Protein AF-A0A3C0C9D8-F1 (afdb_monomer)

Mean predicted aligned error: 10.96 Å

pLDDT: mean 81.14, std 14.93, range [42.84, 97.38]

Foldseek 3Di:
DDDDDDPADDQVLLVQQCVVQVHDSVLSSVCCVPLNALALVLDDPVLQADWDWDWDDDVVDIDTTIDRSNNRNVSNNVSLLVVLLVVLVVVVVVCVVCPVPPDPPDLQVAEEDFAPRLPHHCSQVNQVSNDPDDDPDDRGYHYDFQDDDDDDPVVPDDSRHRNNNVVSVVVVVVVVVVVVVVVVVVVVPDPVVVVVVVVVVCVVPPD

Nearest PDB structures (foldseek):
  7q6d-assembly1_A  TM=8.709E-01  e=3.033E-08  Escherichia coli K-12
  7q6g-assembly1_A  TM=8.797E-01  e=4.080E-08  Xenorhabdus poinarii G6
  7q6i-assembly10_J  TM=7.717E-01  e=2.002E-08  Vibrio maritimus
  7q6i-assembly4_D  TM=9.055E-01  e=6.327E-06  Vibrio maritimus
  4a2a-assembly2_B  TM=7.687E-01  e=2.200E-05  Thermotoga maritima

Structure (mmCIF, N/CA/C/O backbone):
data_AF-A0A3C0C9D8-F1
#
_entry.id   AF-A0A3C0C9D8-F1
#
loop_
_atom_site.group_PDB
_atom_site.id
_atom_site.type_symbol
_atom_site.label_atom_id
_atom_site.label_alt_id
_atom_site.label_comp_id
_atom_site.label_asym_id
_atom_site.label_entity_id
_atom_site.label_seq_id
_atom_site.pdbx_PDB_ins_code
_atom_site.Cartn_x
_atom_site.Cartn_y
_atom_site.Cartn_z
_atom_site.occupancy
_atom_site.B_iso_or_equiv
_atom_site.auth_seq_id
_atom_site.auth_comp_id
_atom_site.auth_asym_id
_atom_site.auth_atom_id
_atom_site.pdbx_PDB_model_num
ATOM 1 N N . MET A 1 1 ? 22.439 -3.162 -14.518 1.00 67.31 1 MET A N 1
ATOM 2 C CA . MET A 1 1 ? 21.148 -2.845 -13.865 1.00 67.31 1 MET A CA 1
ATOM 3 C C . MET A 1 1 ? 21.376 -2.895 -12.363 1.00 67.31 1 MET A C 1
ATOM 5 O O . MET A 1 1 ? 21.913 -3.892 -11.904 1.00 67.31 1 MET A O 1
ATOM 9 N N . LEU A 1 2 ? 21.064 -1.831 -11.619 1.00 75.06 2 LEU A N 1
ATOM 10 C CA . LEU A 1 2 ? 21.147 -1.851 -10.154 1.00 75.06 2 LEU A CA 1
ATOM 11 C C . LEU A 1 2 ? 19.851 -2.460 -9.609 1.00 75.06 2 LEU A C 1
ATOM 13 O O . LEU A 1 2 ? 18.774 -1.932 -9.876 1.00 75.06 2 LEU A O 1
ATOM 17 N N . THR A 1 3 ? 19.950 -3.558 -8.867 1.00 86.19 3 THR A N 1
ATOM 18 C CA . THR A 1 3 ? 18.801 -4.228 -8.242 1.00 86.19 3 THR A CA 1
ATOM 19 C C . THR A 1 3 ? 19.115 -4.553 -6.794 1.00 86.19 3 THR A C 1
ATOM 21 O O . THR A 1 3 ? 20.220 -4.995 -6.486 1.00 86.19 3 THR A O 1
ATOM 24 N N . PHE A 1 4 ? 18.142 -4.381 -5.907 1.00 89.56 4 PHE A N 1
ATOM 25 C CA . PHE A 1 4 ? 18.241 -4.805 -4.515 1.00 89.56 4 PHE A CA 1
ATOM 26 C C . PHE A 1 4 ? 16.863 -5.226 -3.995 1.00 89.56 4 PHE A C 1
ATOM 28 O O . PHE A 1 4 ? 15.840 -4.774 -4.507 1.00 89.56 4 PHE A O 1
ATOM 35 N N . GLY A 1 5 ? 16.853 -6.092 -2.984 1.00 91.31 5 GLY A N 1
ATOM 36 C CA . GLY A 1 5 ? 15.650 -6.496 -2.256 1.00 91.31 5 GLY A CA 1
ATOM 37 C C . GLY A 1 5 ? 15.570 -5.836 -0.880 1.00 91.31 5 GLY A C 1
ATOM 38 O O . GLY A 1 5 ? 16.584 -5.391 -0.338 1.00 91.31 5 GLY A O 1
ATOM 39 N N . ILE A 1 6 ? 14.357 -5.785 -0.331 1.00 91.12 6 ILE A N 1
ATOM 40 C CA . ILE A 1 6 ? 14.078 -5.428 1.063 1.00 91.12 6 ILE A CA 1
ATOM 41 C C . ILE A 1 6 ? 13.095 -6.448 1.646 1.00 91.12 6 ILE A C 1
ATOM 43 O O . ILE A 1 6 ? 12.156 -6.858 0.967 1.00 91.12 6 ILE A O 1
ATOM 47 N N . ASP A 1 7 ? 13.256 -6.809 2.917 1.00 90.62 7 ASP A N 1
ATOM 48 C CA . ASP A 1 7 ? 12.420 -7.826 3.583 1.00 90.62 7 ASP A CA 1
ATOM 49 C C . ASP A 1 7 ? 11.112 -7.248 4.154 1.00 90.62 7 ASP A C 1
ATOM 51 O O . ASP A 1 7 ? 10.553 -7.740 5.136 1.00 90.62 7 ASP A O 1
ATOM 55 N N . ARG A 1 8 ? 10.627 -6.141 3.580 1.00 91.00 8 ARG A N 1
ATOM 56 C CA . ARG A 1 8 ? 9.437 -5.422 4.046 1.00 91.00 8 ARG A CA 1
ATOM 57 C C . ARG A 1 8 ? 8.517 -5.085 2.886 1.00 91.00 8 ARG A C 1
ATOM 59 O O . ARG A 1 8 ? 8.947 -4.566 1.862 1.00 91.00 8 ARG A O 1
ATOM 66 N N . GLY A 1 9 ? 7.230 -5.353 3.082 1.00 91.00 9 GLY A N 1
ATOM 67 C CA . GLY A 1 9 ? 6.200 -5.169 2.066 1.00 91.00 9 GLY A CA 1
ATOM 68 C C . GLY A 1 9 ? 4.794 -5.224 2.655 1.00 91.00 9 GLY A C 1
ATOM 69 O O . GLY A 1 9 ? 4.594 -4.939 3.835 1.00 91.00 9 GLY A O 1
ATOM 70 N N . GLY A 1 10 ? 3.815 -5.611 1.835 1.00 93.69 10 GLY A N 1
ATOM 71 C CA . GLY A 1 10 ? 2.395 -5.585 2.206 1.00 93.69 10 GLY A CA 1
ATOM 72 C C . GLY A 1 10 ? 2.035 -6.452 3.414 1.00 93.69 10 GLY A C 1
ATOM 73 O O . GLY A 1 10 ? 1.181 -6.054 4.198 1.00 93.69 10 GLY A O 1
ATOM 74 N N . GLU A 1 11 ? 2.711 -7.586 3.590 1.00 95.12 11 GLU A N 1
ATOM 75 C CA . GLU A 1 11 ? 2.490 -8.504 4.715 1.00 95.12 11 GLU A CA 1
ATOM 76 C C . GLU A 1 11 ? 2.842 -7.868 6.068 1.00 95.12 11 GLU A C 1
ATOM 78 O O . GLU A 1 11 ? 2.111 -8.005 7.044 1.00 95.12 11 GLU A O 1
ATOM 83 N N . MET A 1 12 ? 3.932 -7.101 6.126 1.00 95.50 12 MET A N 1
ATOM 84 C CA . MET A 1 12 ? 4.322 -6.383 7.342 1.00 95.50 12 MET A CA 1
ATOM 85 C C . MET A 1 12 ? 3.251 -5.355 7.745 1.00 95.50 12 MET A C 1
ATOM 87 O O . MET A 1 12 ? 2.979 -5.189 8.933 1.00 95.50 12 MET A O 1
ATOM 91 N N . ILE A 1 13 ? 2.613 -4.694 6.770 1.00 96.31 13 ILE A N 1
ATOM 92 C CA . ILE A 1 13 ? 1.506 -3.758 7.027 1.00 96.31 13 ILE A CA 1
ATOM 93 C C . ILE A 1 13 ? 0.334 -4.505 7.674 1.00 96.31 13 ILE A C 1
ATOM 95 O O . ILE A 1 13 ? -0.205 -4.054 8.682 1.00 96.31 13 ILE A O 1
ATOM 99 N N . THR A 1 14 ? -0.017 -5.676 7.147 1.00 97.38 14 THR A N 1
ATOM 100 C CA . THR A 1 14 ? -1.086 -6.536 7.677 1.00 97.38 14 THR A CA 1
ATOM 101 C C . THR A 1 14 ? -0.807 -6.996 9.095 1.00 97.38 14 THR A C 1
ATOM 103 O O . THR A 1 14 ? -1.663 -6.869 9.967 1.00 97.38 14 THR A O 1
ATOM 106 N N . GLN A 1 15 ? 0.412 -7.469 9.357 1.00 97.00 15 GLN A N 1
ATOM 107 C CA . GLN A 1 15 ? 0.832 -7.871 10.698 1.00 97.00 15 GLN A CA 1
ATOM 108 C C . GLN A 1 15 ? 0.792 -6.701 11.681 1.00 97.00 15 GLN A C 1
ATOM 110 O O . GLN A 1 15 ? 0.457 -6.891 12.848 1.00 97.00 15 GLN A O 1
ATOM 115 N N . TYR A 1 16 ? 1.123 -5.489 11.229 1.00 96.75 16 TYR A N 1
ATOM 116 C CA . TYR A 1 16 ? 1.036 -4.296 12.063 1.00 96.75 16 TYR A CA 1
ATOM 117 C C . TYR A 1 16 ? -0.418 -3.956 12.416 1.00 96.75 16 TYR A C 1
ATOM 119 O O . TYR A 1 16 ? -0.719 -3.750 13.587 1.00 96.75 16 TYR A O 1
ATOM 127 N N . ILE A 1 17 ? -1.327 -3.984 11.436 1.00 96.94 17 ILE A N 1
ATOM 128 C CA . ILE A 1 17 ? -2.772 -3.784 11.649 1.00 96.94 17 ILE A CA 1
ATOM 129 C C . ILE A 1 17 ? -3.321 -4.838 12.619 1.00 96.94 17 ILE A C 1
ATOM 131 O O . ILE A 1 17 ? -3.981 -4.487 13.594 1.00 96.94 17 ILE A O 1
ATOM 135 N N . SER A 1 18 ? -2.991 -6.113 12.394 1.00 96.50 18 SER A N 1
ATOM 136 C CA . SER A 1 18 ? -3.373 -7.232 13.262 1.00 96.50 18 SER A CA 1
ATOM 137 C C . SER A 1 18 ? -2.944 -6.996 14.712 1.00 96.50 18 SER A C 1
ATOM 139 O O . SER A 1 18 ? -3.775 -7.069 15.613 1.00 96.50 18 SER A O 1
ATOM 141 N N . LYS A 1 19 ? -1.680 -6.619 14.943 1.00 96.50 19 LYS A N 1
ATOM 142 C CA . LYS A 1 19 ? -1.152 -6.342 16.289 1.00 96.50 19 LYS A CA 1
ATOM 143 C C . LYS A 1 19 ? -1.794 -5.120 16.942 1.00 96.50 19 LYS A C 1
ATOM 145 O O . LYS A 1 19 ? -2.090 -5.165 18.129 1.00 96.50 19 LYS A O 1
ATOM 150 N N . CYS A 1 20 ? -1.988 -4.034 16.197 1.00 96.00 20 CYS A N 1
ATOM 151 C CA . CYS A 1 20 ? -2.527 -2.791 16.749 1.00 96.00 20 CYS A CA 1
ATOM 152 C C . CYS A 1 20 ? -4.009 -2.894 17.126 1.00 96.00 20 CYS A C 1
ATOM 154 O O . CYS A 1 20 ? -4.415 -2.279 18.107 1.00 96.00 20 CYS A O 1
ATOM 156 N N . PHE A 1 21 ? -4.799 -3.654 16.366 1.00 94.00 21 PHE A N 1
ATOM 157 C CA . PHE A 1 21 ? -6.238 -3.802 16.603 1.00 94.00 21 PHE A CA 1
ATOM 158 C C . PHE A 1 21 ? -6.627 -5.140 17.247 1.00 94.00 21 PHE A C 1
ATOM 160 O O . PHE A 1 21 ? -7.807 -5.369 17.484 1.00 94.00 21 PHE A O 1
ATOM 167 N N . GLY A 1 22 ? -5.670 -6.034 17.514 1.00 92.75 22 GLY A N 1
ATOM 168 C CA . GLY A 1 22 ? -5.954 -7.364 18.064 1.00 92.75 22 GLY A CA 1
ATOM 169 C C . GLY A 1 22 ? -6.755 -8.259 17.111 1.00 92.75 22 GLY A C 1
ATOM 170 O O . GLY A 1 22 ? -7.547 -9.084 17.557 1.00 92.75 22 GLY A O 1
ATOM 171 N N . LEU A 1 23 ? -6.587 -8.082 15.797 1.00 92.62 23 LEU A N 1
ATOM 172 C CA . LEU A 1 23 ? -7.358 -8.791 14.770 1.00 92.62 23 LEU A CA 1
ATOM 173 C C . LEU A 1 23 ? -6.608 -10.025 14.245 1.00 92.62 23 LEU A C 1
ATOM 175 O O . LEU A 1 23 ? -5.389 -9.947 14.062 1.00 92.62 23 LEU A O 1
ATOM 179 N N . PRO A 1 24 ? -7.301 -11.131 13.903 1.00 93.38 24 PRO A N 1
ATOM 180 C CA . PRO A 1 24 ? -6.726 -12.210 13.110 1.00 93.38 24 PRO A CA 1
ATOM 181 C C . PRO A 1 24 ? -6.114 -11.683 11.813 1.00 93.38 24 PRO A C 1
ATOM 183 O O . PRO A 1 24 ? -6.586 -10.696 11.242 1.00 93.38 24 PRO A O 1
ATOM 186 N N . ARG A 1 25 ? -5.073 -12.365 11.327 1.00 95.12 25 ARG A N 1
ATOM 187 C CA . ARG A 1 25 ? -4.340 -11.957 10.121 1.00 95.12 25 ARG A CA 1
ATOM 188 C C . ARG A 1 25 ? -5.266 -11.736 8.925 1.00 95.12 25 ARG A C 1
ATOM 190 O O . ARG A 1 25 ? -5.157 -10.703 8.272 1.00 95.12 25 ARG A O 1
ATOM 197 N N . ASP A 1 26 ? -6.173 -12.671 8.662 1.00 94.62 26 ASP A N 1
ATOM 198 C CA . ASP A 1 26 ? -7.050 -12.615 7.487 1.00 94.62 26 ASP A CA 1
ATOM 199 C C . ASP A 1 26 ? -8.019 -11.433 7.568 1.00 94.62 26 ASP A C 1
ATOM 201 O O . ASP A 1 26 ? -8.197 -10.695 6.600 1.00 94.62 26 ASP A O 1
ATOM 205 N N . THR A 1 27 ? -8.572 -11.178 8.756 1.00 94.44 27 THR A N 1
ATOM 206 C CA . THR A 1 27 ? -9.419 -10.011 9.023 1.00 94.44 27 THR A CA 1
ATOM 207 C C . THR A 1 27 ? -8.641 -8.704 8.864 1.00 94.44 27 THR A C 1
ATOM 209 O O . THR A 1 27 ? -9.149 -7.750 8.279 1.00 94.44 27 THR A O 1
ATOM 212 N N . ALA A 1 28 ? -7.392 -8.651 9.334 1.00 96.19 28 ALA A N 1
ATOM 213 C CA . ALA A 1 28 ? -6.526 -7.489 9.153 1.00 96.19 28 ALA A CA 1
ATOM 214 C C . ALA A 1 28 ? -6.175 -7.249 7.672 1.00 96.19 28 ALA A C 1
ATOM 216 O O . ALA A 1 28 ? -6.132 -6.097 7.236 1.00 96.19 28 ALA A O 1
ATOM 217 N N . GLU A 1 29 ? -5.958 -8.310 6.886 1.00 96.44 29 GLU A N 1
ATOM 218 C CA . GLU A 1 29 ? -5.725 -8.207 5.440 1.00 96.44 29 GLU A CA 1
ATOM 219 C C . GLU A 1 29 ? -6.965 -7.667 4.731 1.00 96.44 29 GLU A C 1
ATOM 221 O O . GLU A 1 29 ? -6.861 -6.731 3.939 1.00 96.44 29 GLU A O 1
ATOM 226 N N . GLN A 1 30 ? -8.144 -8.202 5.053 1.00 95.69 30 GLN A N 1
ATOM 227 C CA . GLN A 1 30 ? -9.412 -7.728 4.501 1.00 95.69 30 GLN A CA 1
ATOM 228 C C . GLN A 1 30 ? -9.659 -6.258 4.844 1.00 95.69 30 GLN A C 1
ATOM 230 O O . GLN A 1 30 ? -9.974 -5.471 3.952 1.00 95.69 30 GLN A O 1
ATOM 235 N N . LEU A 1 31 ? -9.433 -5.865 6.101 1.00 95.50 31 LEU A N 1
ATOM 236 C CA . LEU A 1 31 ? -9.540 -4.478 6.553 1.00 95.50 31 LEU A CA 1
ATOM 237 C C . LEU A 1 31 ? -8.595 -3.558 5.763 1.00 95.50 31 LEU A C 1
ATOM 239 O O . LEU A 1 31 ? -9.005 -2.495 5.297 1.00 95.50 31 LEU A O 1
ATOM 243 N N . LYS A 1 32 ? -7.346 -3.990 5.550 1.00 96.31 32 LYS A N 1
ATOM 244 C CA . LYS A 1 32 ? -6.350 -3.269 4.743 1.00 96.31 32 LYS A CA 1
ATOM 245 C C . LYS A 1 32 ? -6.772 -3.147 3.276 1.00 96.31 32 LYS A C 1
ATOM 247 O O . LYS A 1 32 ? -6.599 -2.081 2.697 1.00 96.31 32 LYS A O 1
ATOM 252 N N . ILE A 1 33 ? -7.298 -4.208 2.663 1.00 95.81 33 ILE A N 1
ATOM 253 C CA . ILE A 1 33 ? -7.711 -4.201 1.250 1.00 95.81 33 ILE A CA 1
ATOM 254 C C . ILE A 1 33 ? -8.946 -3.318 1.041 1.00 95.81 33 ILE A C 1
ATOM 256 O O . ILE A 1 33 ? -8.986 -2.551 0.083 1.00 95.81 33 ILE A O 1
ATOM 260 N N . GLN A 1 34 ? -9.946 -3.426 1.917 1.00 95.00 34 GLN A N 1
ATOM 261 C CA . GLN A 1 34 ? -11.236 -2.751 1.747 1.00 95.00 34 GLN A CA 1
ATOM 262 C C . GLN A 1 34 ? -11.189 -1.274 2.144 1.00 95.00 34 GLN A C 1
ATOM 264 O O . GLN A 1 34 ? -11.760 -0.434 1.454 1.00 95.00 34 GLN A O 1
ATOM 269 N N . TYR A 1 35 ? -10.501 -0.955 3.241 1.00 95.62 35 TYR A N 1
ATOM 270 C CA . TYR A 1 35 ? -10.545 0.373 3.860 1.00 95.62 35 TYR A CA 1
ATOM 271 C C . TYR A 1 35 ? -9.177 1.059 3.927 1.00 95.62 35 TYR A C 1
ATOM 273 O O . TYR A 1 35 ? -9.065 2.196 4.385 1.00 95.62 35 TYR A O 1
ATOM 281 N N . GLY A 1 36 ? -8.115 0.393 3.468 1.00 94.69 36 GLY A N 1
ATOM 282 C CA . GLY A 1 36 ? -6.762 0.920 3.547 1.00 94.69 36 GLY A CA 1
ATOM 283 C C . GLY A 1 36 ? -6.569 2.201 2.740 1.00 94.69 36 GLY A C 1
ATOM 284 O O . GLY A 1 36 ? -6.882 2.285 1.551 1.00 94.69 36 GLY A O 1
ATOM 285 N N . CYS A 1 37 ? -5.972 3.193 3.391 1.00 95.81 37 CYS A N 1
ATOM 286 C CA . CYS A 1 37 ? -5.565 4.446 2.778 1.00 95.81 37 CYS A CA 1
ATOM 287 C C . CYS A 1 37 ? -4.110 4.734 3.152 1.00 95.81 37 CYS A C 1
ATOM 289 O O . CYS A 1 37 ? -3.718 4.578 4.307 1.00 95.81 37 CYS A O 1
ATOM 291 N N . ALA A 1 38 ? -3.294 5.129 2.176 1.00 93.88 38 ALA A N 1
ATOM 292 C CA . ALA A 1 38 ? -1.860 5.316 2.369 1.00 93.88 38 ALA A CA 1
ATOM 293 C C . ALA A 1 38 ? -1.535 6.598 3.153 1.00 93.88 38 ALA A C 1
ATOM 295 O O . ALA A 1 38 ? -0.481 6.688 3.778 1.00 93.88 38 ALA A O 1
ATOM 296 N N . THR A 1 39 ? -2.428 7.590 3.129 1.00 91.62 39 THR A N 1
ATOM 297 C CA . THR A 1 39 ? -2.312 8.825 3.911 1.00 91.62 39 THR A CA 1
ATOM 298 C C . THR A 1 39 ? -3.687 9.275 4.414 1.00 91.62 39 THR A C 1
ATOM 300 O O . TH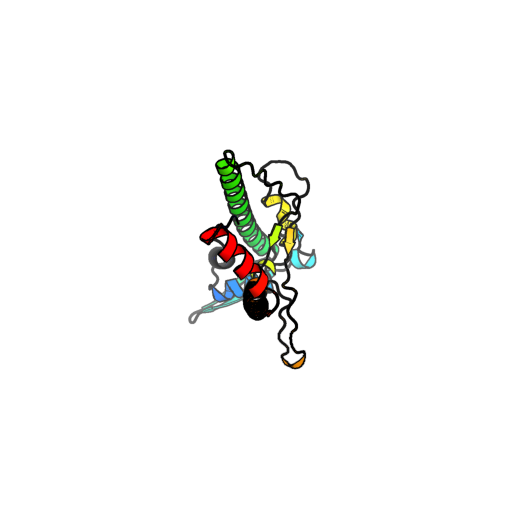R A 1 39 ? -4.654 9.226 3.647 1.00 91.62 39 THR A O 1
ATOM 303 N N . PRO A 1 40 ? -3.798 9.765 5.662 1.00 92.06 40 PRO A N 1
ATOM 304 C CA . PRO A 1 40 ? -5.012 10.421 6.145 1.00 92.06 40 PRO A CA 1
ATOM 305 C C . PRO A 1 40 ? -5.484 11.583 5.250 1.00 92.06 40 PRO A C 1
ATOM 307 O O . PRO A 1 40 ? -6.680 11.830 5.158 1.00 92.06 40 PRO A O 1
ATOM 310 N N . ASP A 1 41 ? -4.581 12.248 4.522 1.00 90.81 41 ASP A N 1
ATOM 311 C CA . ASP A 1 41 ? -4.900 13.373 3.619 1.00 90.81 41 ASP A CA 1
ATOM 312 C C . ASP A 1 41 ? -5.617 12.956 2.327 1.00 90.81 41 ASP A C 1
ATOM 314 O O . ASP A 1 41 ? -5.973 13.783 1.484 1.00 90.81 41 ASP A O 1
ATOM 318 N N . ALA A 1 42 ? -5.761 11.655 2.089 1.00 91.19 42 ALA A N 1
ATOM 319 C CA . ALA A 1 42 ? -6.554 11.126 0.987 1.00 91.19 42 ALA A CA 1
ATOM 320 C C . ALA A 1 42 ? -7.971 10.724 1.418 1.00 91.19 42 ALA A C 1
ATOM 322 O O . ALA A 1 42 ? -8.742 10.313 0.552 1.00 91.19 42 ALA A O 1
ATOM 323 N N . LEU A 1 43 ? -8.304 10.849 2.708 1.00 93.94 43 LEU A N 1
ATOM 324 C CA . LEU A 1 43 ? -9.651 10.630 3.227 1.00 93.94 43 LEU A CA 1
ATOM 325 C C . LEU A 1 43 ? -10.541 11.852 2.969 1.00 93.94 43 LEU A C 1
ATOM 327 O O . LEU A 1 43 ? -10.101 12.994 3.117 1.00 93.94 43 LEU A O 1
ATOM 331 N N . THR A 1 44 ? -11.792 11.587 2.608 1.00 94.38 44 THR A N 1
ATOM 332 C CA . THR A 1 44 ? -12.887 12.571 2.585 1.00 94.38 44 THR A CA 1
ATOM 333 C C . THR A 1 44 ? -13.338 12.922 4.006 1.00 94.38 44 THR A C 1
ATOM 335 O O . THR A 1 44 ? -13.028 12.196 4.953 1.00 94.38 44 THR A O 1
ATOM 338 N N . GLU A 1 45 ? -14.068 14.025 4.181 1.00 92.94 45 GLU A N 1
ATOM 339 C CA . GLU A 1 45 ? -14.560 14.434 5.506 1.00 92.94 45 GLU A CA 1
ATOM 340 C C . GLU A 1 45 ? -15.522 13.399 6.105 1.00 92.94 45 GLU A C 1
ATOM 342 O O . GLU A 1 45 ? -15.449 13.091 7.296 1.00 92.94 45 GLU A O 1
ATOM 347 N N . GLU A 1 46 ? -16.346 12.767 5.270 1.00 93.12 46 GLU A N 1
ATOM 348 C CA . GLU A 1 46 ? -17.240 11.686 5.679 1.00 93.12 46 GLU A CA 1
ATOM 349 C C . GLU A 1 46 ? -16.435 10.4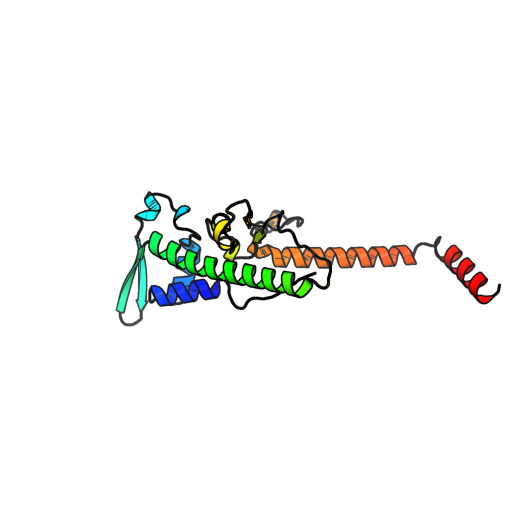80 6.185 1.00 93.12 46 GLU A C 1
ATOM 351 O O . GLU A 1 46 ? -16.681 9.971 7.282 1.00 93.12 46 GLU A O 1
ATOM 356 N N . GLU A 1 47 ? -15.409 10.066 5.432 1.00 92.75 47 GLU A N 1
ATOM 357 C CA . GLU A 1 47 ? -14.524 8.961 5.814 1.00 92.75 47 GLU A CA 1
ATOM 358 C C . GLU A 1 47 ? -13.734 9.250 7.090 1.00 92.75 47 GLU A C 1
ATOM 360 O O . GLU A 1 47 ? -13.455 8.321 7.841 1.00 92.75 47 GLU A O 1
ATOM 365 N N . ARG A 1 48 ? -13.374 10.508 7.375 1.00 93.25 48 ARG A N 1
ATOM 366 C CA . ARG A 1 48 ? -12.633 10.857 8.601 1.00 93.25 48 ARG A CA 1
ATOM 367 C C . ARG A 1 48 ? -13.415 10.528 9.871 1.00 93.25 48 ARG A C 1
ATOM 369 O O . ARG A 1 48 ? -12.809 10.153 10.872 1.00 93.25 48 ARG A O 1
ATOM 376 N N . SER A 1 49 ? -14.739 10.651 9.821 1.00 92.94 49 SER A N 1
ATOM 377 C CA . SER A 1 49 ? -15.636 10.320 10.935 1.00 92.94 49 SER A CA 1
ATOM 378 C C . SER A 1 49 ? -16.070 8.849 10.968 1.00 92.94 49 SER A C 1
ATOM 380 O O . SER A 1 49 ? -16.666 8.403 11.949 1.00 92.94 49 SER A O 1
ATOM 382 N N . LEU A 1 50 ? -15.765 8.079 9.917 1.00 94.75 50 LEU A N 1
ATOM 383 C CA . LEU A 1 50 ? -16.201 6.696 9.787 1.00 94.75 50 LEU A CA 1
ATOM 384 C C . LEU A 1 50 ? -15.457 5.775 10.764 1.00 94.75 50 LEU A C 1
ATOM 386 O O . LEU A 1 50 ? -14.222 5.715 10.800 1.00 94.75 50 LEU A O 1
ATOM 390 N N . VAL A 1 51 ? -16.243 4.990 11.497 1.00 95.12 51 VAL A N 1
ATOM 391 C CA . VAL A 1 51 ? -15.773 3.909 12.363 1.00 95.12 51 VAL A CA 1
ATOM 392 C C . VAL A 1 51 ? -16.280 2.585 11.806 1.00 95.12 51 VAL A C 1
ATOM 394 O O . VAL A 1 51 ? -17.474 2.401 11.584 1.00 95.12 51 VAL A O 1
ATOM 397 N N . ILE A 1 52 ? -15.354 1.664 11.568 1.00 93.56 52 ILE A N 1
ATOM 398 C CA . ILE A 1 52 ? -15.619 0.325 11.054 1.00 93.56 52 ILE A CA 1
ATOM 399 C C . ILE A 1 52 ? -15.722 -0.616 12.250 1.00 93.56 52 ILE A C 1
ATOM 401 O O . ILE A 1 52 ? -14.755 -0.779 12.993 1.00 93.56 52 ILE A O 1
ATOM 405 N N . THR A 1 53 ? -16.873 -1.255 12.431 1.00 92.75 53 THR A N 1
ATOM 406 C CA . THR A 1 53 ? -17.030 -2.310 13.436 1.00 92.75 53 THR A CA 1
ATOM 407 C C . THR A 1 53 ? -16.663 -3.650 12.818 1.00 92.75 53 THR A C 1
ATOM 409 O O . THR A 1 53 ? -17.354 -4.156 11.934 1.00 92.75 53 THR A O 1
ATOM 412 N N . VAL A 1 54 ? -15.570 -4.232 13.294 1.00 90.81 54 VAL A N 1
ATOM 413 C CA . VAL A 1 54 ? -15.096 -5.554 12.895 1.00 90.81 54 VAL A CA 1
ATOM 414 C C . VAL A 1 54 ? -15.564 -6.560 13.938 1.00 90.81 54 VAL A C 1
ATOM 416 O O . VAL A 1 54 ? -15.186 -6.476 15.105 1.00 90.81 54 VAL A O 1
ATOM 419 N N . ARG A 1 55 ? -16.395 -7.517 13.520 1.00 85.06 55 ARG A N 1
ATOM 420 C CA . ARG A 1 55 ? -16.831 -8.616 14.387 1.00 85.06 55 ARG A CA 1
ATOM 421 C C . ARG A 1 55 ? -15.817 -9.743 14.352 1.00 85.06 55 ARG A C 1
ATOM 423 O O . ARG A 1 55 ? -15.479 -10.242 13.280 1.00 85.06 55 ARG A O 1
ATOM 430 N N . GLN A 1 56 ? -15.368 -10.153 15.526 1.00 78.06 56 GLN A N 1
ATOM 431 C CA . GLN A 1 56 ? -14.558 -11.344 15.705 1.00 78.06 56 GLN A CA 1
ATOM 432 C C . GLN A 1 56 ? -15.480 -12.465 16.172 1.00 78.06 56 GLN A C 1
ATOM 434 O O . GLN A 1 56 ? -16.047 -12.392 17.261 1.00 78.06 56 GLN A O 1
ATOM 439 N N . ASN A 1 57 ? -15.653 -13.481 15.330 1.00 68.06 57 ASN A N 1
ATOM 440 C CA . ASN A 1 57 ? -16.312 -14.715 15.732 1.00 68.06 57 ASN A CA 1
ATOM 441 C C . ASN A 1 57 ? -15.235 -15.628 16.307 1.00 68.06 57 ASN A C 1
ATOM 443 O O . ASN A 1 57 ? -14.572 -16.336 15.549 1.00 68.06 57 ASN A O 1
ATOM 447 N N . ASP A 1 58 ? -15.032 -15.568 17.619 1.00 64.12 58 ASP A N 1
ATOM 448 C CA . ASP A 1 58 ? -14.295 -16.614 18.317 1.00 64.12 58 ASP A CA 1
ATOM 449 C C . ASP A 1 58 ? -15.280 -17.677 1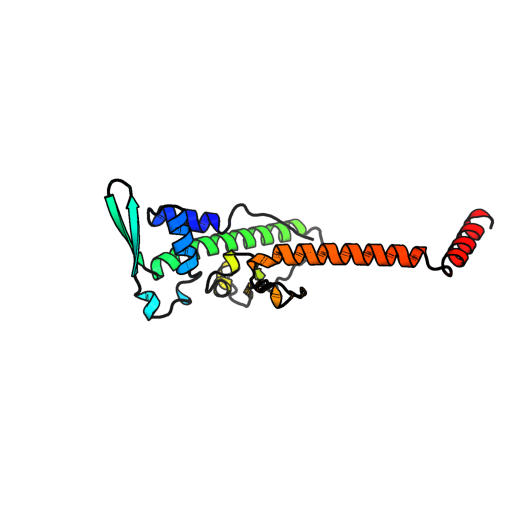8.820 1.00 64.12 58 ASP A C 1
ATOM 451 O O . ASP A 1 58 ? -16.456 -17.387 19.055 1.00 64.12 58 ASP A O 1
ATOM 455 N N . VAL A 1 59 ? -14.812 -18.916 18.969 1.00 61.12 59 VAL A N 1
ATOM 456 C CA . VAL A 1 59 ? -15.646 -20.082 19.320 1.00 61.12 59 VAL A CA 1
ATOM 457 C C . VAL A 1 59 ? -16.326 -19.902 20.689 1.00 61.12 59 VAL A C 1
ATOM 459 O O . VAL A 1 59 ? -17.375 -20.493 20.938 1.00 61.12 59 VAL A O 1
ATOM 462 N N . GLU A 1 60 ? -15.771 -19.041 21.548 1.00 59.28 60 GLU A N 1
ATOM 463 C CA . GLU A 1 60 ? -16.230 -18.826 22.925 1.00 59.28 60 GLU A CA 1
ATOM 464 C C . GLU A 1 60 ? -16.769 -17.409 23.207 1.00 59.28 60 GLU A C 1
ATOM 466 O O . GLU A 1 60 ? -17.482 -17.218 24.193 1.00 59.28 60 GLU A O 1
ATOM 471 N N . SER A 1 61 ? -16.494 -16.405 22.359 1.00 56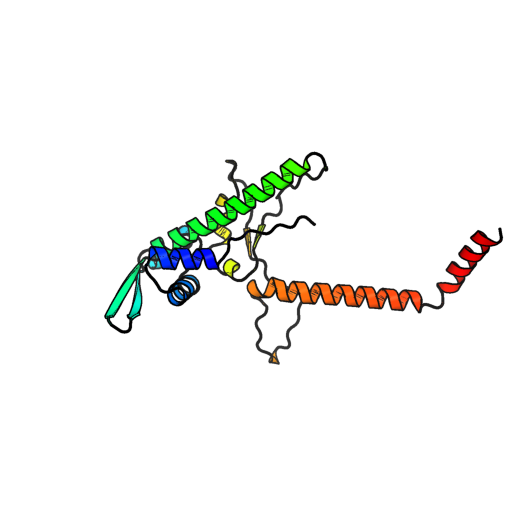.69 61 SER A N 1
ATOM 472 C CA . SER A 1 61 ? -17.069 -15.058 22.516 1.00 56.69 61 SER A CA 1
ATOM 473 C C . SER A 1 61 ? -17.083 -14.252 21.214 1.00 56.69 61 SER A C 1
ATOM 475 O O . SER A 1 61 ? -16.135 -14.280 20.429 1.00 56.69 61 SER A O 1
ATOM 477 N N . SER A 1 62 ? -18.150 -13.478 21.001 1.00 70.19 62 SER A N 1
ATOM 478 C CA . SER A 1 62 ? -18.192 -12.460 19.952 1.00 70.19 62 SER A CA 1
ATOM 479 C C . SER A 1 62 ? -17.655 -11.141 20.505 1.00 70.19 62 SER A C 1
ATOM 481 O O . SER A 1 62 ? -18.336 -10.485 21.297 1.00 70.19 62 SER A O 1
ATOM 483 N N . THR A 1 63 ? -16.454 -10.746 20.086 1.00 79.25 63 THR A N 1
ATOM 484 C CA . THR A 1 63 ? -15.885 -9.434 20.425 1.00 79.25 63 THR A CA 1
ATOM 485 C C . THR A 1 63 ? -16.018 -8.497 19.227 1.00 79.25 63 THR A C 1
ATOM 487 O O . THR A 1 63 ? -15.721 -8.872 18.091 1.00 79.25 63 THR A O 1
ATOM 490 N N . GLU A 1 64 ? -16.493 -7.275 19.464 1.00 87.88 64 GLU A N 1
ATOM 491 C CA . GLU A 1 64 ? -16.563 -6.230 18.442 1.00 87.88 64 GLU A CA 1
ATOM 492 C C . GLU A 1 64 ? -15.395 -5.254 18.619 1.00 87.88 64 GLU A C 1
ATOM 494 O O . GLU A 1 64 ? -15.214 -4.670 19.687 1.00 87.88 64 GLU A O 1
ATOM 499 N N . VAL A 1 65 ? -14.606 -5.063 17.561 1.00 91.12 65 VAL A N 1
ATOM 500 C CA . VAL A 1 65 ? -13.496 -4.104 17.529 1.00 91.12 65 VAL A CA 1
ATOM 501 C C . VAL A 1 65 ? -13.890 -2.925 16.654 1.00 91.12 65 VAL A C 1
ATOM 503 O O . VAL A 1 65 ? -14.220 -3.090 15.481 1.00 91.12 65 VAL A O 1
ATOM 506 N N . GLN A 1 66 ? -13.836 -1.719 17.212 1.00 94.00 66 GLN A N 1
ATOM 507 C CA . GLN A 1 66 ? -14.084 -0.488 16.469 1.00 94.00 66 GLN A CA 1
ATOM 508 C C . GLN A 1 66 ? -12.777 0.081 15.918 1.00 94.00 66 GLN A C 1
ATOM 510 O O . GLN A 1 66 ? -11.839 0.364 16.663 1.00 94.00 66 GLN A O 1
ATOM 515 N N . VAL A 1 67 ? -12.724 0.280 14.604 1.00 95.25 67 VAL A N 1
ATOM 516 C CA . VAL A 1 67 ? -11.562 0.814 13.895 1.00 95.25 67 VAL A CA 1
ATOM 517 C C . VAL A 1 67 ? -11.931 2.123 13.210 1.00 95.25 67 VAL A C 1
ATOM 519 O O . VAL A 1 67 ? -12.680 2.141 12.238 1.00 95.25 67 VAL A O 1
ATOM 522 N N . GLY A 1 68 ? -11.374 3.234 13.690 1.00 96.81 68 GLY A N 1
ATOM 523 C CA . GLY A 1 68 ? -11.500 4.525 13.013 1.00 96.81 68 GLY A CA 1
ATOM 524 C C . GLY A 1 68 ? -10.673 4.573 11.725 1.00 96.81 68 GLY A C 1
ATOM 525 O O . GLY A 1 68 ? -9.499 4.191 11.723 1.00 96.81 68 GLY A O 1
ATOM 526 N N . MET A 1 69 ? -11.254 5.101 10.646 1.00 95.81 69 MET A N 1
ATOM 527 C CA . MET A 1 69 ? -10.580 5.255 9.347 1.00 95.81 69 MET A CA 1
ATOM 528 C C . MET A 1 69 ? -9.287 6.075 9.430 1.00 95.81 69 MET A C 1
ATOM 530 O O . MET A 1 69 ? -8.268 5.694 8.854 1.00 95.81 69 MET A O 1
ATOM 534 N N . VAL A 1 70 ? -9.292 7.176 10.189 1.00 96.75 70 VAL A N 1
ATOM 535 C CA . VAL A 1 70 ? -8.098 8.019 10.387 1.00 96.75 70 VAL A CA 1
ATOM 536 C C . VAL A 1 70 ? -6.984 7.236 11.079 1.00 96.75 70 VAL A C 1
ATOM 538 O O . VAL A 1 70 ? -5.824 7.310 10.666 1.00 96.75 70 VAL A O 1
ATOM 541 N N . THR A 1 71 ? -7.328 6.443 12.095 1.00 97.06 71 THR A N 1
ATOM 542 C CA . THR A 1 71 ? -6.371 5.603 12.824 1.00 97.06 71 THR A CA 1
ATOM 543 C C . THR A 1 71 ? -5.773 4.539 11.908 1.00 97.06 71 THR A C 1
ATOM 545 O O . THR A 1 71 ? -4.551 4.393 11.854 1.00 97.06 71 THR A O 1
ATOM 548 N N . LEU A 1 72 ? -6.612 3.847 11.129 1.00 96.94 72 LEU A N 1
ATOM 549 C CA . LEU A 1 72 ? -6.163 2.852 10.154 1.00 96.94 72 LEU A CA 1
ATOM 550 C C . LEU A 1 72 ? -5.214 3.471 9.117 1.00 96.94 72 LEU A C 1
ATOM 552 O O . LEU A 1 72 ? -4.118 2.952 8.898 1.00 96.94 72 LEU A O 1
ATOM 556 N N . ALA A 1 73 ? -5.595 4.609 8.529 1.00 96.44 73 ALA A N 1
ATOM 557 C CA . ALA A 1 73 ? -4.766 5.332 7.568 1.00 96.44 73 ALA A CA 1
ATOM 558 C C . ALA A 1 73 ? -3.437 5.794 8.183 1.00 96.44 73 ALA A C 1
ATOM 560 O O . ALA A 1 73 ? -2.399 5.708 7.534 1.00 96.44 73 ALA A O 1
ATOM 561 N N . THR A 1 74 ? -3.433 6.221 9.448 1.00 95.38 74 THR A N 1
ATOM 562 C CA . THR A 1 74 ? -2.214 6.621 10.171 1.00 95.38 74 THR A CA 1
ATOM 563 C C . THR A 1 74 ? -1.260 5.440 10.372 1.00 95.38 74 THR A C 1
ATOM 565 O O . THR A 1 74 ? -0.052 5.565 10.159 1.00 95.38 74 THR A O 1
ATOM 568 N N . TYR A 1 75 ? -1.782 4.266 10.736 1.00 96.06 75 TYR A N 1
ATOM 569 C CA . TYR A 1 75 ? -0.969 3.058 10.896 1.00 96.06 75 TYR A CA 1
ATOM 570 C C . TYR A 1 75 ? -0.387 2.570 9.571 1.00 96.06 75 TYR A C 1
ATOM 572 O O . TYR A 1 75 ? 0.798 2.236 9.507 1.00 96.06 75 TYR A O 1
ATOM 580 N N . ILE A 1 76 ? -1.192 2.578 8.508 1.00 95.94 76 ILE A N 1
ATOM 581 C CA . ILE A 1 76 ? -0.743 2.234 7.157 1.00 95.94 76 ILE A CA 1
ATOM 582 C C . ILE A 1 76 ? 0.315 3.235 6.674 1.00 95.94 76 ILE A C 1
ATOM 584 O O . ILE A 1 76 ? 1.373 2.818 6.198 1.00 95.94 76 ILE A O 1
ATOM 588 N N . ASN A 1 77 ? 0.074 4.536 6.857 1.00 94.69 77 ASN A N 1
ATOM 589 C CA . ASN A 1 77 ? 1.002 5.604 6.496 1.00 94.69 77 ASN A CA 1
ATOM 590 C C . ASN A 1 77 ? 2.374 5.400 7.138 1.00 94.69 77 ASN A C 1
ATOM 592 O O . ASN A 1 77 ? 3.371 5.353 6.427 1.00 94.69 77 ASN A O 1
ATOM 596 N N . ARG A 1 78 ? 2.425 5.166 8.456 1.00 93.12 78 ARG A N 1
ATOM 597 C CA . ARG A 1 78 ? 3.677 4.901 9.179 1.00 93.12 78 ARG A CA 1
ATOM 598 C C . ARG A 1 78 ? 4.484 3.762 8.551 1.00 93.12 78 ARG A C 1
ATOM 600 O O . ARG A 1 78 ? 5.701 3.879 8.411 1.00 93.12 78 ARG A O 1
ATOM 607 N N . GLN A 1 79 ? 3.827 2.656 8.199 1.00 94.19 79 GLN A N 1
ATOM 608 C CA . GLN A 1 79 ? 4.510 1.499 7.617 1.00 94.19 79 GLN A CA 1
ATOM 609 C C . GLN A 1 79 ? 5.026 1.788 6.209 1.00 94.19 79 GLN A C 1
ATOM 611 O O . GLN A 1 79 ? 6.149 1.404 5.878 1.00 94.19 79 GLN A O 1
ATOM 616 N N . PHE A 1 80 ? 4.249 2.502 5.394 1.00 92.94 80 PHE A N 1
ATOM 617 C CA . PHE A 1 80 ? 4.728 2.949 4.094 1.00 92.94 80 PHE A CA 1
ATOM 618 C C . PHE A 1 80 ? 5.905 3.913 4.207 1.00 92.94 80 PHE A C 1
ATOM 620 O O . PHE A 1 80 ? 6.894 3.727 3.504 1.00 92.94 80 PHE A O 1
ATOM 627 N N . SER A 1 81 ? 5.829 4.909 5.090 1.00 89.31 81 SER A N 1
ATOM 628 C CA . SER A 1 81 ? 6.907 5.878 5.296 1.00 89.31 81 SER A CA 1
ATOM 629 C C . SER A 1 81 ? 8.208 5.186 5.683 1.00 89.31 81 SER A C 1
ATOM 631 O O . SER A 1 81 ? 9.267 5.545 5.178 1.00 89.31 81 SER A O 1
ATOM 633 N N . GLU A 1 82 ? 8.132 4.138 6.503 1.00 89.31 82 GLU A N 1
ATOM 634 C CA . GLU A 1 82 ? 9.305 3.339 6.843 1.00 89.31 82 GLU A CA 1
ATOM 635 C C . GLU A 1 82 ? 9.855 2.572 5.631 1.00 89.31 82 GLU A C 1
ATOM 637 O O . GLU A 1 82 ? 11.062 2.612 5.396 1.00 89.31 82 GLU A O 1
ATOM 642 N N . ILE A 1 83 ? 8.993 1.932 4.824 1.00 90.88 83 ILE A N 1
ATOM 643 C CA . ILE A 1 83 ? 9.388 1.282 3.557 1.00 90.88 83 ILE A CA 1
ATOM 644 C C . ILE A 1 83 ? 10.116 2.273 2.645 1.00 90.88 83 ILE A C 1
ATOM 646 O O . ILE A 1 83 ? 11.233 1.994 2.209 1.00 90.88 83 ILE A O 1
ATOM 650 N N . PHE A 1 84 ? 9.516 3.435 2.388 1.00 87.62 84 PHE A N 1
ATOM 651 C CA . PHE A 1 84 ? 10.100 4.450 1.515 1.00 87.62 84 PHE A CA 1
ATOM 652 C C . PHE A 1 84 ? 11.424 4.980 2.051 1.00 87.62 84 PHE A C 1
ATOM 654 O O . PHE A 1 84 ? 12.377 5.087 1.284 1.00 87.62 84 PHE A O 1
ATOM 661 N N . ARG A 1 85 ? 11.528 5.216 3.363 1.00 85.81 85 ARG A N 1
ATOM 662 C CA . ARG A 1 85 ? 12.779 5.631 4.000 1.00 85.81 85 ARG A CA 1
ATOM 663 C C . ARG A 1 85 ? 13.887 4.597 3.802 1.00 85.81 85 ARG A C 1
ATOM 665 O O . ARG A 1 85 ? 14.983 4.963 3.396 1.00 85.81 85 ARG A O 1
ATOM 672 N N . MET A 1 86 ? 13.613 3.308 4.021 1.00 88.19 86 MET A N 1
ATOM 673 C CA . MET A 1 86 ? 14.619 2.255 3.808 1.00 88.19 86 MET A CA 1
ATOM 674 C C . MET A 1 86 ? 15.050 2.148 2.343 1.00 88.19 86 MET A C 1
ATOM 676 O O . MET A 1 86 ? 16.232 1.939 2.070 1.00 88.19 86 MET A O 1
ATOM 680 N N . VAL A 1 87 ? 14.113 2.301 1.403 1.00 87.50 87 VAL A N 1
ATOM 681 C CA . VAL A 1 87 ? 14.419 2.330 -0.035 1.00 87.50 87 VAL A CA 1
ATOM 682 C C . VAL A 1 87 ? 15.316 3.525 -0.362 1.00 87.50 87 VAL A C 1
ATOM 684 O O . VAL A 1 87 ? 16.356 3.337 -0.992 1.00 87.50 87 VAL A O 1
ATOM 687 N N . SER A 1 88 ? 14.971 4.726 0.107 1.00 81.44 88 SER A N 1
ATOM 688 C CA . SER A 1 88 ? 15.774 5.938 -0.086 1.00 81.44 88 SER A CA 1
ATOM 689 C C . SER A 1 88 ? 17.168 5.823 0.521 1.00 81.44 88 SER A C 1
ATOM 691 O O . SER A 1 88 ? 18.152 6.122 -0.155 1.00 81.44 88 SER A O 1
ATOM 693 N N . ASP A 1 89 ? 17.275 5.332 1.757 1.00 83.94 89 ASP A N 1
ATOM 694 C CA . ASP A 1 89 ? 18.554 5.116 2.437 1.00 83.94 89 ASP A CA 1
ATOM 695 C C . ASP A 1 89 ? 19.421 4.116 1.660 1.00 83.94 89 ASP A C 1
ATOM 697 O O . ASP A 1 89 ? 20.625 4.325 1.486 1.00 83.94 89 ASP A O 1
ATOM 701 N N . ARG A 1 90 ? 18.818 3.031 1.151 1.00 85.62 90 ARG A N 1
ATOM 702 C CA . ARG A 1 90 ? 19.526 2.016 0.361 1.00 85.62 90 ARG A CA 1
ATOM 703 C C . ARG A 1 90 ? 20.004 2.572 -0.974 1.00 85.62 90 ARG A C 1
ATOM 705 O O . ARG A 1 90 ? 21.157 2.333 -1.327 1.00 85.62 90 ARG A O 1
ATOM 712 N N . ILE A 1 91 ? 19.164 3.331 -1.678 1.00 81.56 91 ILE A N 1
ATOM 713 C CA . ILE A 1 91 ? 19.555 4.038 -2.902 1.00 81.56 91 ILE A CA 1
ATOM 714 C C . ILE A 1 91 ? 20.721 4.977 -2.588 1.00 81.56 91 ILE A C 1
ATOM 716 O O . ILE A 1 91 ? 21.770 4.854 -3.209 1.00 81.56 91 ILE A O 1
ATOM 720 N N . GLY A 1 92 ? 20.599 5.839 -1.575 1.00 79.50 92 GLY A N 1
ATOM 721 C CA . GLY A 1 92 ? 21.649 6.783 -1.186 1.00 79.50 92 GLY A CA 1
ATOM 722 C C . GLY A 1 92 ? 22.990 6.109 -0.882 1.00 79.50 92 GLY A C 1
ATOM 723 O O . GLY A 1 92 ? 24.028 6.576 -1.350 1.00 79.50 92 GLY A O 1
ATOM 724 N N . ARG A 1 93 ? 22.984 4.977 -0.164 1.00 81.69 93 ARG A N 1
ATOM 725 C CA . ARG A 1 93 ? 24.198 4.177 0.087 1.00 81.69 93 ARG A CA 1
ATOM 726 C C . ARG A 1 93 ? 24.814 3.648 -1.204 1.00 81.69 93 ARG A C 1
ATOM 728 O O . ARG A 1 93 ? 25.990 3.893 -1.435 1.00 81.69 93 ARG A O 1
ATOM 735 N N . LEU A 1 94 ? 24.020 3.018 -2.070 1.00 79.69 94 LEU A N 1
ATOM 736 C CA . LEU A 1 94 ? 24.504 2.468 -3.343 1.00 79.69 94 LEU A CA 1
ATOM 737 C C . LEU A 1 94 ? 25.066 3.559 -4.270 1.00 79.69 94 LEU A C 1
ATOM 739 O O . LEU A 1 94 ? 26.070 3.341 -4.944 1.00 79.69 94 LEU A O 1
ATOM 743 N N . LEU A 1 95 ? 24.466 4.753 -4.266 1.00 73.31 95 LEU A N 1
ATOM 744 C CA . LEU A 1 95 ? 24.972 5.904 -5.020 1.00 73.31 95 LEU A CA 1
ATOM 745 C C . LEU A 1 95 ? 26.291 6.448 -4.463 1.00 73.31 95 LEU A C 1
ATOM 747 O O . LEU A 1 95 ? 27.155 6.874 -5.227 1.00 73.31 95 LEU A O 1
ATOM 751 N N . ASN A 1 96 ? 26.459 6.449 -3.140 1.00 71.94 96 ASN A N 1
ATOM 752 C CA . ASN A 1 96 ? 27.676 6.939 -2.496 1.00 71.94 96 ASN A CA 1
ATOM 753 C C . ASN A 1 96 ? 28.830 5.924 -2.568 1.00 71.94 96 ASN A C 1
ATOM 755 O O . ASN A 1 96 ? 29.968 6.329 -2.793 1.00 71.94 96 ASN A O 1
ATOM 759 N N . GLU A 1 97 ? 28.543 4.625 -2.445 1.00 65.62 97 GLU A N 1
ATOM 760 C CA . GLU A 1 97 ? 29.495 3.523 -2.669 1.00 65.62 97 GLU A CA 1
ATOM 761 C C . GLU A 1 97 ? 29.984 3.500 -4.130 1.00 65.62 97 GLU A C 1
ATOM 763 O O . GLU A 1 97 ? 31.150 3.223 -4.405 1.00 65.62 97 GLU A O 1
ATOM 768 N N . GLY A 1 98 ? 29.116 3.885 -5.071 1.00 55.00 98 GLY A N 1
ATOM 769 C CA . GLY A 1 98 ? 29.422 4.015 -6.493 1.00 55.00 98 GLY A CA 1
ATOM 770 C C . GLY A 1 98 ? 30.248 5.244 -6.887 1.00 55.00 98 GLY A C 1
ATOM 771 O O . GLY A 1 98 ? 30.476 5.432 -8.073 1.00 55.00 98 GLY A O 1
ATOM 772 N N . ARG A 1 99 ? 30.739 6.089 -5.968 1.00 52.47 99 ARG A N 1
ATOM 773 C CA . ARG A 1 99 ? 31.518 7.301 -6.323 1.00 52.47 99 ARG A CA 1
ATOM 774 C C . ARG A 1 99 ? 32.912 7.042 -6.921 1.00 52.47 99 ARG A C 1
ATOM 776 O O . ARG A 1 99 ? 33.543 7.993 -7.369 1.00 52.47 99 ARG A O 1
ATOM 783 N N . ASN A 1 100 ? 33.346 5.782 -7.031 1.00 47.41 100 ASN A N 1
ATOM 784 C CA . ASN A 1 100 ? 34.459 5.370 -7.907 1.00 47.41 100 ASN A CA 1
ATOM 785 C C . ASN A 1 100 ? 34.009 5.002 -9.342 1.00 47.41 100 ASN A C 1
ATOM 787 O O . ASN A 1 100 ? 34.827 4.663 -10.188 1.00 47.41 100 ASN A O 1
ATOM 791 N N . SER A 1 101 ? 32.710 5.065 -9.627 1.00 45.69 101 SER A N 1
ATOM 792 C CA . SER A 1 101 ? 32.054 4.691 -10.881 1.00 45.69 101 SER A CA 1
ATOM 793 C C . SER A 1 101 ? 31.034 5.779 -11.225 1.00 45.69 101 SER A C 1
ATOM 795 O O . SER A 1 101 ? 29.873 5.620 -10.879 1.00 45.69 101 SER A O 1
ATOM 797 N N . SER A 1 102 ? 31.489 6.892 -11.815 1.00 43.12 102 SER A N 1
ATOM 798 C CA . SER A 1 102 ? 30.843 7.835 -12.775 1.00 43.12 102 SER A CA 1
ATOM 799 C C . SER A 1 102 ? 29.302 7.915 -12.971 1.00 43.12 102 SER A C 1
ATOM 801 O O . SER A 1 102 ? 28.837 8.488 -13.953 1.00 43.12 102 SER A O 1
ATOM 803 N N . LEU A 1 103 ? 28.472 7.429 -12.054 1.00 46.03 103 LEU A N 1
ATOM 804 C CA . LEU A 1 103 ? 27.032 7.269 -12.192 1.00 46.03 103 LEU A CA 1
ATOM 805 C C . LEU A 1 103 ? 26.345 8.211 -11.199 1.00 46.03 103 LEU A C 1
ATOM 807 O O . LEU A 1 103 ? 25.885 7.816 -10.128 1.00 46.03 103 LEU A O 1
ATOM 811 N N . GLN A 1 104 ? 26.290 9.495 -11.549 1.00 50.28 104 GLN A N 1
ATOM 812 C CA . GLN A 1 104 ? 25.400 10.435 -10.870 1.00 50.28 104 GLN A CA 1
ATOM 813 C C . GLN A 1 104 ? 23.957 10.115 -11.284 1.00 50.28 104 GLN A C 1
ATOM 815 O O . GLN A 1 104 ? 23.443 10.638 -12.268 1.00 50.28 104 GLN A O 1
ATOM 820 N N . LEU A 1 105 ? 23.299 9.207 -10.561 1.00 54.50 105 LEU A N 1
ATOM 821 C CA . LEU A 1 105 ? 21.866 8.947 -10.722 1.00 54.50 105 LEU A CA 1
ATOM 822 C C . LEU A 1 105 ? 21.086 10.149 -10.180 1.00 54.50 105 LEU A C 1
ATOM 824 O O . LEU A 1 105 ? 20.800 10.248 -8.987 1.00 54.50 105 LEU A O 1
ATOM 828 N N . THR A 1 106 ? 20.744 11.081 -11.063 1.00 56.53 106 THR A N 1
ATOM 829 C CA . THR A 1 106 ? 19.755 12.116 -10.761 1.00 56.53 106 THR A CA 1
ATOM 830 C C . THR A 1 106 ? 18.360 11.500 -10.889 1.00 56.53 106 THR A C 1
ATOM 832 O O . THR A 1 106 ? 17.958 11.066 -11.967 1.00 56.53 106 THR A O 1
ATOM 835 N N . LEU A 1 107 ? 17.605 11.450 -9.789 1.00 65.06 107 LEU A N 1
ATOM 836 C CA . LEU A 1 107 ? 16.234 10.916 -9.708 1.00 65.06 107 LEU A CA 1
ATOM 837 C C . LEU A 1 107 ? 15.176 11.846 -10.342 1.00 65.06 107 LEU A C 1
ATOM 839 O O . LEU A 1 107 ? 14.061 11.980 -9.843 1.00 65.06 107 LEU A O 1
ATOM 843 N N . SER A 1 108 ? 15.502 12.487 -11.465 1.00 66.00 108 SER A N 1
ATOM 844 C CA . SER A 1 108 ? 14.644 13.488 -12.116 1.00 66.00 108 SER A CA 1
ATOM 845 C C . SER A 1 108 ? 13.317 12.916 -12.630 1.00 66.00 108 SER A C 1
ATOM 847 O O . SER A 1 108 ? 12.350 13.654 -12.782 1.00 66.00 108 SER A O 1
ATOM 849 N N . ALA A 1 109 ? 13.255 11.607 -12.900 1.00 74.38 109 ALA A N 1
ATOM 850 C CA . ALA A 1 109 ? 12.054 10.931 -13.398 1.00 74.38 109 ALA A CA 1
ATOM 851 C C . ALA A 1 109 ? 11.065 10.514 -12.290 1.00 74.38 109 ALA A C 1
ATOM 853 O O . ALA A 1 109 ? 9.929 10.150 -12.594 1.00 74.38 109 ALA A O 1
ATOM 854 N N . GLY A 1 110 ? 11.472 10.570 -11.017 1.00 80.62 110 GLY A N 1
ATOM 855 C CA . GLY A 1 110 ? 10.670 10.092 -9.891 1.00 80.62 110 GLY A CA 1
ATOM 856 C C . GLY A 1 110 ? 10.643 8.565 -9.746 1.00 80.62 110 GLY A C 1
ATOM 857 O O . GLY A 1 110 ? 11.532 7.860 -10.224 1.00 80.62 110 GLY A O 1
ATOM 858 N N . PHE A 1 111 ? 9.621 8.057 -9.052 1.00 85.94 111 PHE A N 1
ATOM 859 C CA . PHE A 1 111 ? 9.431 6.640 -8.741 1.00 85.94 111 PHE A CA 1
ATOM 860 C C . PHE A 1 111 ? 8.181 6.085 -9.422 1.00 85.94 111 PHE A C 1
ATOM 862 O O . PHE A 1 111 ? 7.120 6.715 -9.443 1.00 85.94 111 PHE A O 1
ATOM 869 N N . VAL A 1 112 ? 8.299 4.854 -9.919 1.00 90.06 112 VAL A N 1
ATOM 870 C CA . VAL A 1 112 ? 7.170 4.063 -10.409 1.00 90.06 112 VAL A CA 1
ATOM 871 C C . VAL A 1 112 ? 6.967 2.891 -9.460 1.00 90.06 112 VAL A C 1
ATOM 873 O O . VAL A 1 112 ? 7.855 2.053 -9.309 1.00 90.06 112 VAL A O 1
ATOM 876 N N . ILE A 1 113 ? 5.804 2.830 -8.818 1.00 91.75 113 ILE A N 1
ATOM 877 C CA . ILE A 1 113 ? 5.442 1.744 -7.906 1.00 91.75 113 ILE A CA 1
ATOM 878 C C . ILE A 1 113 ? 4.551 0.761 -8.656 1.00 91.75 113 ILE A C 1
ATOM 880 O O . ILE A 1 113 ? 3.610 1.154 -9.341 1.00 91.75 113 ILE A O 1
ATOM 884 N N . THR A 1 114 ? 4.844 -0.527 -8.518 1.00 93.12 114 THR A N 1
ATOM 885 C CA . THR A 1 114 ? 4.062 -1.625 -9.102 1.00 93.12 114 THR A CA 1
ATOM 886 C C . THR A 1 114 ? 3.750 -2.674 -8.029 1.00 93.12 114 THR A C 1
ATOM 888 O O . THR A 1 114 ? 4.139 -2.518 -6.869 1.00 93.12 114 THR A O 1
ATOM 891 N N . GLY A 1 115 ? 3.035 -3.739 -8.393 1.00 92.00 115 GLY A N 1
ATOM 892 C CA . GLY A 1 115 ? 2.649 -4.813 -7.479 1.00 92.00 115 GLY A CA 1
ATOM 893 C C . GLY A 1 115 ? 1.321 -4.555 -6.763 1.00 92.00 115 GLY A C 1
ATOM 894 O O . GLY A 1 115 ? 0.700 -3.503 -6.904 1.00 92.00 115 GLY A O 1
ATOM 895 N N . GLY A 1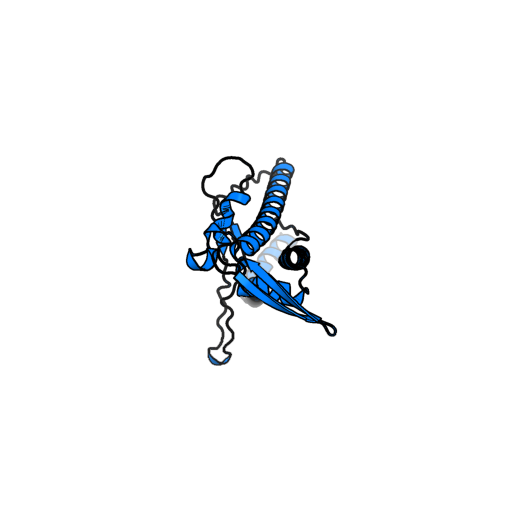 116 ? 0.872 -5.531 -5.968 1.00 92.25 116 GLY A N 1
ATOM 896 C CA . GLY A 1 116 ? -0.447 -5.482 -5.320 1.00 92.25 116 GLY A CA 1
ATOM 897 C C . GLY A 1 116 ? -0.613 -4.329 -4.326 1.00 92.25 116 GLY A C 1
ATOM 898 O O . GLY A 1 116 ? -1.679 -3.723 -4.255 1.00 92.25 116 GLY A O 1
ATOM 899 N N . VAL A 1 117 ? 0.458 -3.966 -3.614 1.00 92.88 117 VAL A N 1
ATOM 900 C CA . VAL A 1 117 ? 0.458 -2.858 -2.641 1.00 92.88 117 VAL A CA 1
ATOM 901 C C . VAL A 1 117 ? 0.313 -1.492 -3.328 1.00 92.88 117 VAL A C 1
ATOM 903 O O . VAL A 1 117 ? -0.179 -0.547 -2.717 1.00 92.88 117 VAL A O 1
ATOM 906 N N . ALA A 1 118 ? 0.659 -1.381 -4.615 1.00 93.38 118 ALA A N 1
ATOM 907 C CA . ALA A 1 118 ? 0.477 -0.148 -5.382 1.00 93.38 118 ALA A CA 1
ATOM 908 C C . ALA A 1 118 ? -1.002 0.240 -5.563 1.00 93.38 118 ALA A C 1
ATOM 910 O O . ALA A 1 118 ? -1.292 1.381 -5.907 1.00 93.38 118 ALA A O 1
ATOM 911 N N . LYS A 1 119 ? -1.939 -0.688 -5.311 1.00 93.06 119 LYS A N 1
ATOM 912 C CA . LYS A 1 119 ? -3.385 -0.425 -5.344 1.00 93.06 119 LYS A CA 1
ATOM 913 C C . LYS A 1 119 ? -3.882 0.383 -4.143 1.00 93.06 119 LYS A C 1
ATOM 915 O O . LYS A 1 119 ? -5.027 0.826 -4.157 1.00 93.06 119 LYS A O 1
ATOM 920 N N . THR A 1 120 ? -3.067 0.572 -3.102 1.00 94.25 120 THR A N 1
ATOM 921 C CA . THR A 1 120 ? -3.497 1.327 -1.923 1.00 94.25 120 THR A CA 1
ATOM 922 C C . THR A 1 120 ? -3.801 2.775 -2.296 1.00 94.25 120 THR A C 1
ATOM 924 O O . THR A 1 120 ? -2.955 3.499 -2.827 1.00 94.25 120 THR A O 1
ATOM 927 N N . ARG A 1 121 ? -5.015 3.226 -1.973 1.00 93.81 121 ARG A N 1
ATOM 928 C CA . ARG A 1 121 ? -5.466 4.588 -2.264 1.00 93.81 121 ARG A CA 1
ATOM 929 C C . ARG A 1 121 ? -4.540 5.622 -1.626 1.00 93.81 121 ARG A C 1
ATOM 931 O O . ARG A 1 121 ? -4.183 5.513 -0.457 1.00 93.81 121 ARG A O 1
ATOM 938 N N . GLY A 1 122 ? -4.176 6.650 -2.390 1.00 90.69 122 GLY A N 1
ATOM 939 C CA . GLY A 1 122 ? -3.347 7.752 -1.901 1.00 90.69 122 GLY A CA 1
ATOM 940 C C . GLY A 1 122 ? -1.850 7.443 -1.812 1.00 90.69 122 GLY A C 1
ATOM 941 O O . GLY A 1 122 ? -1.112 8.287 -1.312 1.00 90.69 122 GLY A O 1
ATOM 942 N N . ILE A 1 123 ? -1.378 6.291 -2.310 1.00 90.94 123 ILE A N 1
ATOM 943 C CA . ILE A 1 123 ? 0.052 5.931 -2.283 1.00 90.94 123 ILE A CA 1
ATOM 944 C C . ILE A 1 123 ? 0.939 6.950 -3.016 1.00 90.94 123 ILE A C 1
ATOM 946 O O . ILE A 1 123 ? 2.061 7.210 -2.594 1.00 90.94 123 ILE A O 1
ATOM 950 N N . GLU A 1 124 ? 0.422 7.605 -4.059 1.00 89.12 124 GLU A N 1
ATOM 951 C CA . GLU A 1 124 ? 1.145 8.646 -4.805 1.00 89.12 124 GLU A CA 1
ATOM 952 C C . GLU A 1 124 ? 1.403 9.912 -3.971 1.00 89.12 124 GLU A C 1
ATOM 954 O O . GLU A 1 124 ? 2.362 10.641 -4.225 1.00 89.12 124 GLU A O 1
ATOM 959 N N . LYS A 1 125 ? 0.602 10.150 -2.922 1.00 86.62 125 LYS A N 1
ATOM 960 C CA . LYS A 1 125 ? 0.783 11.279 -1.996 1.00 86.62 125 LYS A CA 1
ATOM 961 C C . LYS A 1 125 ? 1.915 11.048 -0.984 1.00 86.62 125 LYS A C 1
ATOM 963 O O . LYS A 1 125 ? 2.212 11.939 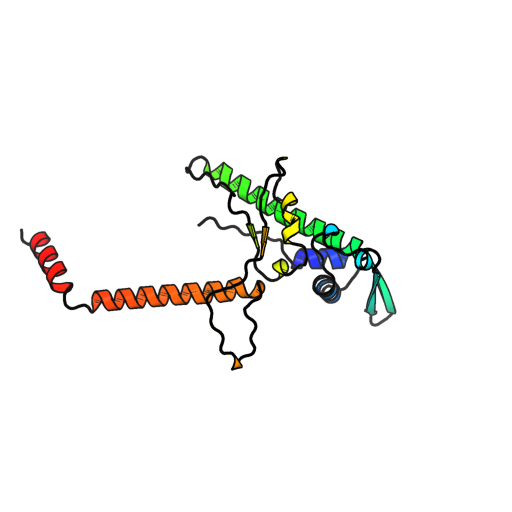-0.197 1.00 86.62 125 LYS A O 1
ATOM 968 N N . LEU A 1 126 ? 2.568 9.882 -1.002 1.00 81.62 126 LEU A N 1
ATOM 969 C CA . LEU A 1 126 ? 3.681 9.549 -0.102 1.00 81.62 126 LEU A CA 1
ATOM 970 C C . LEU A 1 126 ? 5.050 10.053 -0.574 1.00 81.62 126 LEU A C 1
ATOM 972 O O . LEU A 1 126 ? 6.057 9.795 0.085 1.00 81.62 126 LEU A O 1
ATOM 976 N N . ALA A 1 127 ? 5.082 10.824 -1.664 1.00 69.19 127 ALA A N 1
ATOM 977 C CA . ALA A 1 127 ? 6.274 11.477 -2.204 1.00 69.19 127 ALA A CA 1
ATOM 978 C C . ALA A 1 127 ? 7.175 12.169 -1.158 1.00 69.19 127 ALA A C 1
ATOM 980 O O . ALA A 1 127 ? 8.394 12.012 -1.254 1.00 69.19 127 ALA A O 1
ATOM 981 N N . PRO A 1 128 ? 6.645 12.870 -0.131 1.00 63.53 128 PRO A N 1
ATOM 982 C CA . PRO A 1 128 ? 7.489 13.570 0.837 1.00 63.53 128 PRO A CA 1
ATOM 983 C C . PRO A 1 128 ? 8.433 12.657 1.633 1.00 63.53 128 PRO A C 1
ATOM 985 O O . PRO A 1 128 ? 9.527 13.081 1.989 1.00 63.53 128 PRO A O 1
ATOM 988 N N . PHE A 1 129 ? 8.053 11.400 1.890 1.00 62.53 129 PHE A N 1
ATOM 989 C CA . PHE A 1 129 ? 8.812 10.494 2.768 1.00 62.53 129 PHE A CA 1
ATOM 990 C C . PHE A 1 129 ? 10.046 9.874 2.112 1.00 62.53 129 PHE A C 1
ATOM 992 O O . PHE A 1 129 ? 10.918 9.348 2.799 1.00 62.53 129 PHE A O 1
ATOM 999 N N . ILE A 1 130 ? 10.141 9.949 0.787 1.00 59.19 130 ILE A N 1
ATOM 1000 C CA . ILE A 1 130 ? 11.327 9.518 0.046 1.00 59.19 130 ILE A CA 1
ATOM 1001 C C . ILE A 1 130 ? 12.473 10.530 0.234 1.00 59.19 130 ILE A C 1
ATOM 1003 O O . ILE A 1 130 ? 13.648 10.161 0.162 1.00 59.19 130 ILE A O 1
ATOM 1007 N N . ASN A 1 131 ? 12.150 11.792 0.530 1.00 58.38 131 ASN A N 1
ATOM 1008 C CA . ASN A 1 131 ? 13.110 12.884 0.609 1.00 58.38 131 ASN A CA 1
ATOM 1009 C C . ASN A 1 131 ? 13.651 13.041 2.036 1.00 58.38 131 ASN A C 1
ATOM 1011 O O . ASN A 1 131 ? 13.170 13.849 2.821 1.00 58.38 131 ASN A O 1
ATOM 1015 N N . GLY A 1 132 ? 14.716 12.307 2.361 1.00 50.38 132 GLY A N 1
ATOM 1016 C CA . GLY A 1 132 ? 15.445 12.445 3.631 1.00 50.38 132 GLY A CA 1
ATOM 1017 C C . GLY A 1 132 ? 16.219 13.763 3.813 1.00 50.38 132 GLY A C 1
ATOM 1018 O O . GLY A 1 132 ? 16.832 13.951 4.856 1.00 50.38 132 GLY A O 1
ATOM 1019 N N . ASN A 1 133 ? 16.203 14.680 2.835 1.00 42.91 133 ASN A N 1
ATOM 1020 C CA . ASN A 1 133 ? 17.018 15.900 2.828 1.00 42.91 133 ASN A CA 1
ATOM 1021 C C . ASN A 1 133 ? 16.208 17.130 2.389 1.00 42.91 133 ASN A C 1
ATOM 1023 O O . ASN A 1 133 ? 16.384 17.579 1.263 1.00 42.91 133 ASN A O 1
ATOM 1027 N N . GLY A 1 134 ? 15.331 17.651 3.257 1.00 42.84 134 GLY A N 1
ATOM 1028 C CA . GLY A 1 134 ? 14.926 19.071 3.382 1.00 42.84 134 GLY A CA 1
ATOM 1029 C C . GLY A 1 134 ? 14.471 19.895 2.161 1.00 42.84 134 GLY A C 1
ATOM 1030 O O . GLY A 1 134 ? 14.089 21.046 2.345 1.00 42.84 134 GLY A O 1
ATOM 1031 N N . ASN A 1 135 ? 14.491 19.367 0.938 1.00 46.41 135 ASN A N 1
ATOM 1032 C CA . ASN A 1 135 ? 14.080 20.058 -0.272 1.00 46.41 135 ASN A CA 1
ATOM 1033 C C . ASN A 1 135 ? 12.744 19.459 -0.747 1.00 46.41 135 ASN A C 1
ATOM 1035 O O . ASN A 1 135 ? 12.717 18.337 -1.260 1.00 46.41 135 ASN A O 1
ATOM 1039 N N . PRO A 1 136 ? 11.621 20.172 -0.560 1.00 46.34 136 PRO A N 1
ATOM 1040 C CA . PRO A 1 136 ? 10.286 19.706 -0.936 1.00 46.34 136 PRO A CA 1
ATOM 1041 C C . PRO A 1 136 ? 10.044 19.661 -2.459 1.00 46.34 136 PRO A C 1
ATOM 1043 O O . PRO A 1 136 ? 8.942 19.335 -2.899 1.00 46.34 136 PRO A O 1
ATOM 1046 N N . ALA A 1 137 ? 11.048 19.959 -3.290 1.00 47.38 137 ALA A N 1
ATOM 1047 C CA . ALA A 1 137 ? 10.910 19.965 -4.740 1.00 47.38 137 ALA A CA 1
ATOM 1048 C C . ALA A 1 137 ? 10.992 18.550 -5.368 1.00 47.38 137 ALA A C 1
ATOM 1050 O O . ALA A 1 137 ? 12.062 18.023 -5.659 1.00 47.38 137 ALA A O 1
ATOM 1051 N N . ALA A 1 138 ? 9.807 18.005 -5.663 1.00 59.00 138 ALA A N 1
ATOM 1052 C CA . ALA A 1 138 ? 9.462 17.375 -6.948 1.00 59.00 138 ALA A CA 1
ATOM 1053 C C . ALA A 1 138 ? 9.860 15.914 -7.256 1.00 59.00 138 ALA A C 1
ATOM 1055 O O . ALA A 1 138 ? 9.923 15.542 -8.428 1.00 59.00 138 ALA A O 1
ATOM 1056 N N . VAL A 1 139 ? 10.026 15.028 -6.271 1.00 70.75 139 VAL A N 1
ATOM 1057 C CA . VAL A 1 139 ? 10.037 13.585 -6.584 1.00 70.75 139 VAL A CA 1
ATOM 1058 C C . VAL A 1 139 ? 8.600 13.106 -6.802 1.00 70.75 139 VAL A C 1
ATOM 1060 O O . VAL A 1 139 ? 7.825 12.975 -5.859 1.00 70.75 139 VAL A O 1
ATOM 1063 N N . LYS A 1 140 ? 8.226 12.848 -8.058 1.00 80.56 140 LYS A N 1
ATOM 1064 C CA . LYS A 1 140 ? 6.905 12.309 -8.407 1.00 80.56 140 LYS A CA 1
ATOM 1065 C C . LYS A 1 140 ? 6.845 10.812 -8.103 1.00 80.56 140 LYS A C 1
ATOM 1067 O O . LYS A 1 140 ? 7.713 10.065 -8.542 1.00 80.56 140 LYS A O 1
ATOM 1072 N N . ILE A 1 141 ? 5.798 10.368 -7.414 1.00 86.88 141 ILE A N 1
ATOM 1073 C CA . ILE A 1 141 ? 5.424 8.952 -7.348 1.00 86.88 141 ILE A CA 1
ATOM 1074 C C . ILE A 1 141 ? 4.301 8.714 -8.356 1.00 86.88 141 ILE A C 1
ATOM 1076 O O . ILE A 1 141 ? 3.375 9.515 -8.452 1.00 86.88 141 ILE A O 1
ATOM 1080 N N . SER A 1 142 ? 4.390 7.623 -9.110 1.00 89.81 142 SER A N 1
ATOM 1081 C CA . SER A 1 142 ? 3.333 7.183 -10.022 1.00 89.81 142 SER A CA 1
ATOM 1082 C C . SER A 1 142 ? 3.092 5.684 -9.907 1.00 89.81 142 SER A C 1
ATOM 1084 O O . SER A 1 142 ? 4.031 4.916 -9.682 1.00 89.81 142 SER A O 1
ATOM 1086 N N . VAL A 1 143 ? 1.843 5.255 -10.068 1.00 92.56 143 VAL A N 1
ATOM 1087 C CA . VAL A 1 143 ? 1.507 3.829 -10.158 1.00 92.56 143 VAL A CA 1
ATOM 1088 C C . VAL A 1 143 ? 1.740 3.325 -11.584 1.00 92.56 143 VAL A C 1
ATOM 1090 O O . VAL A 1 143 ? 1.170 3.827 -12.554 1.00 92.56 143 VAL A O 1
ATOM 1093 N N . GLY A 1 144 ? 2.599 2.317 -11.722 1.00 91.12 144 GLY A N 1
ATOM 1094 C CA . GLY A 1 144 ? 2.908 1.680 -12.996 1.00 91.12 144 GLY A CA 1
ATOM 1095 C C . GLY A 1 144 ? 1.887 0.603 -13.342 1.00 91.12 144 GLY A C 1
ATOM 1096 O O . GLY A 1 144 ? 1.754 -0.383 -12.619 1.00 91.12 144 GLY A O 1
ATOM 1097 N N . LEU A 1 145 ? 1.205 0.768 -14.475 1.00 91.50 145 LEU A N 1
ATOM 1098 C CA . LEU A 1 145 ? 0.291 -0.238 -15.013 1.00 91.50 145 LEU A CA 1
ATOM 1099 C C . LEU A 1 145 ? 0.980 -1.050 -16.117 1.00 91.50 145 LEU A C 1
ATOM 1101 O O . LEU A 1 145 ? 1.686 -0.466 -16.952 1.00 91.50 145 LEU A O 1
ATOM 1105 N N . PRO A 1 146 ? 0.788 -2.379 -16.155 1.00 90.31 146 PRO A N 1
ATOM 1106 C CA . PRO A 1 146 ? 1.284 -3.197 -17.252 1.00 90.31 146 PRO A CA 1
ATOM 1107 C C . PRO A 1 146 ? 0.671 -2.758 -18.587 1.00 90.31 146 PRO A C 1
ATOM 1109 O O . PRO A 1 146 ? -0.503 -2.410 -18.684 1.00 90.31 146 PRO A O 1
ATOM 1112 N N . ARG A 1 147 ? 1.490 -2.772 -19.642 1.00 84.94 147 ARG A N 1
ATOM 1113 C CA . ARG A 1 147 ? 1.092 -2.420 -21.012 1.00 84.94 147 ARG A CA 1
ATOM 1114 C C . ARG A 1 147 ? 1.774 -3.341 -22.014 1.00 84.94 147 ARG A C 1
ATOM 1116 O O . ARG A 1 147 ? 2.864 -3.854 -21.745 1.00 84.94 147 ARG A O 1
ATOM 1123 N N . GLY A 1 148 ? 1.174 -3.455 -23.198 1.00 77.25 148 GLY A N 1
ATOM 1124 C CA . GLY A 1 148 ? 1.752 -4.181 -24.332 1.00 77.25 148 GLY A CA 1
ATOM 1125 C C . GLY A 1 148 ? 1.407 -5.669 -24.369 1.00 77.25 148 GLY A C 1
ATOM 1126 O O . GLY A 1 148 ? 2.172 -6.438 -24.940 1.00 77.25 148 GLY A O 1
ATOM 1127 N N . VAL A 1 149 ? 0.284 -6.060 -23.761 1.00 79.44 149 VAL A N 1
ATOM 1128 C CA . VAL A 1 149 ? -0.308 -7.396 -23.886 1.00 79.44 149 VAL A CA 1
ATOM 1129 C C . VAL A 1 149 ? -1.743 -7.215 -24.358 1.00 79.44 149 VAL A C 1
ATOM 1131 O O . VAL A 1 149 ? -2.482 -6.417 -23.782 1.00 79.44 149 VAL A O 1
ATOM 1134 N N . LEU A 1 150 ? -2.100 -7.909 -25.435 1.00 76.00 150 LEU A N 1
ATOM 1135 C CA . LEU A 1 150 ? -3.471 -8.003 -25.918 1.00 76.00 150 LEU A CA 1
ATOM 1136 C C . LEU A 1 150 ? -4.086 -9.245 -25.283 1.00 76.00 150 LEU A C 1
ATOM 1138 O O . LEU A 1 150 ? -3.497 -10.321 -25.347 1.00 76.00 150 LEU A O 1
ATOM 1142 N N . VAL A 1 151 ? -5.234 -9.066 -24.646 1.00 76.44 151 VAL A N 1
ATOM 1143 C CA . VAL A 1 151 ? -6.036 -10.154 -24.084 1.00 76.44 151 VAL A CA 1
ATOM 1144 C C . VAL A 1 151 ? -7.221 -10.344 -25.009 1.00 76.44 151 VAL A C 1
ATOM 1146 O O . VAL A 1 151 ? -7.792 -9.349 -25.466 1.00 76.44 151 VAL A O 1
ATOM 1149 N N . ASP A 1 152 ? -7.568 -11.594 -25.301 1.00 78.19 152 ASP A N 1
ATOM 1150 C CA . ASP A 1 152 ? -8.797 -11.883 -26.025 1.00 78.19 152 ASP A CA 1
ATOM 1151 C C . ASP A 1 152 ? -9.991 -11.358 -25.200 1.00 78.19 152 ASP A C 1
ATOM 1153 O O . ASP A 1 152 ? -10.096 -11.675 -24.009 1.00 78.19 152 ASP A O 1
ATOM 1157 N N . PRO A 1 153 ? -10.888 -10.538 -25.780 1.00 70.75 153 PRO A N 1
ATOM 1158 C CA . PRO A 1 153 ? -12.090 -10.071 -25.096 1.00 70.75 153 PRO A CA 1
ATOM 1159 C C . PRO A 1 153 ? -12.947 -11.190 -24.483 1.00 70.75 153 PRO A C 1
ATOM 1161 O O . PRO A 1 153 ? -13.690 -10.917 -23.539 1.00 70.75 153 PRO A O 1
ATOM 1164 N N . ALA A 1 154 ? -12.849 -12.423 -24.993 1.00 75.50 154 ALA A N 1
ATOM 1165 C CA . ALA A 1 154 ? -13.581 -13.582 -24.489 1.00 75.50 154 ALA A CA 1
ATOM 1166 C C . ALA A 1 154 ? -13.142 -14.037 -23.084 1.00 75.50 154 ALA A C 1
ATOM 1168 O O . ALA A 1 154 ? -13.956 -14.577 -22.337 1.00 75.50 154 ALA A O 1
ATOM 1169 N N . ASP A 1 155 ? -11.888 -13.793 -22.694 1.00 74.50 155 ASP A N 1
ATOM 1170 C CA . ASP A 1 155 ? -11.327 -14.368 -21.466 1.00 74.50 155 ASP A CA 1
ATOM 1171 C C . ASP A 1 155 ? -11.699 -13.585 -20.195 1.00 74.50 155 ASP A C 1
ATOM 1173 O O . ASP A 1 155 ? -11.420 -14.036 -19.086 1.00 74.50 155 ASP A O 1
ATOM 1177 N N . HIS A 1 156 ? -12.324 -12.406 -20.314 1.00 67.88 156 HIS A N 1
ATOM 1178 C CA . HIS A 1 156 ? -12.692 -11.518 -19.195 1.00 67.88 156 HIS A CA 1
ATOM 1179 C C . HIS A 1 156 ? -11.553 -11.201 -18.189 1.00 67.88 156 HIS A C 1
ATOM 1181 O O . HIS A 1 156 ? -11.800 -10.603 -17.137 1.00 67.88 156 HIS A O 1
ATOM 1187 N N . VAL A 1 157 ? -10.295 -11.545 -18.494 1.00 74.50 157 VAL A N 1
ATOM 1188 C CA . VAL A 1 157 ? -9.149 -11.330 -17.604 1.00 74.50 157 VAL A CA 1
ATOM 1189 C C . VAL A 1 157 ? -8.709 -9.870 -17.665 1.00 74.50 157 VAL A C 1
ATOM 1191 O O . VAL A 1 157 ? -8.258 -9.363 -18.694 1.00 74.50 157 VAL A O 1
ATOM 1194 N N . ARG A 1 158 ? -8.787 -9.186 -16.522 1.00 75.12 158 ARG A N 1
ATOM 1195 C CA . ARG A 1 158 ? -8.298 -7.813 -16.362 1.00 75.12 158 ARG A CA 1
ATOM 1196 C C . ARG A 1 158 ? -6.819 -7.818 -15.988 1.00 75.12 158 ARG A C 1
ATOM 1198 O O . ARG A 1 158 ? -6.460 -8.036 -14.836 1.00 75.12 158 ARG A O 1
ATOM 1205 N N . ILE A 1 159 ? -5.961 -7.572 -16.976 1.00 81.12 159 ILE A N 1
ATOM 1206 C CA . ILE A 1 159 ? -4.502 -7.475 -16.787 1.00 81.12 159 ILE A CA 1
ATOM 1207 C C . ILE A 1 159 ? -4.075 -6.030 -16.480 1.00 81.12 159 ILE A C 1
ATOM 1209 O O . ILE A 1 159 ? -2.932 -5.788 -16.129 1.00 81.12 159 ILE A O 1
ATOM 1213 N N . ASP A 1 160 ? -4.986 -5.058 -16.542 1.00 82.94 160 ASP A N 1
ATOM 1214 C CA . ASP A 1 160 ? -4.721 -3.623 -16.369 1.00 82.94 160 ASP A CA 1
ATOM 1215 C C . ASP A 1 160 ? -4.346 -3.199 -14.936 1.00 82.94 160 ASP A C 1
ATOM 1217 O O . ASP A 1 160 ? -4.092 -2.020 -14.696 1.00 82.94 160 ASP A O 1
ATOM 1221 N N . SER A 1 161 ? -4.257 -4.131 -13.984 1.00 89.06 161 SER A N 1
ATOM 1222 C CA . SER A 1 161 ? -3.894 -3.842 -12.597 1.00 89.06 161 SER A CA 1
ATOM 1223 C C . SER A 1 161 ? -2.375 -3.939 -12.339 1.00 89.06 161 SER A C 1
ATOM 1225 O O . SER A 1 161 ? -1.668 -4.757 -12.937 1.00 89.06 161 SER A O 1
ATOM 1227 N N . PRO A 1 162 ? -1.831 -3.133 -11.405 1.00 91.50 162 PRO A N 1
ATOM 1228 C CA . PRO A 1 162 ? -0.390 -3.084 -11.131 1.00 91.50 162 PRO A CA 1
ATOM 1229 C C . PRO A 1 162 ? 0.179 -4.391 -10.552 1.00 91.50 162 PRO A C 1
ATOM 1231 O O . PRO A 1 162 ? 1.392 -4.594 -10.583 1.00 91.50 162 PRO A O 1
ATOM 1234 N N . GLU A 1 163 ? -0.659 -5.296 -10.041 1.00 90.19 163 GLU A N 1
ATOM 1235 C CA . GLU A 1 163 ? -0.229 -6.602 -9.521 1.00 90.19 163 GLU A CA 1
ATOM 1236 C C . GLU A 1 163 ? 0.255 -7.557 -10.619 1.00 90.19 163 GLU A C 1
ATOM 1238 O O . GLU A 1 163 ? 1.155 -8.360 -10.383 1.00 90.19 163 GLU A O 1
ATOM 1243 N N . HIS A 1 164 ? -0.256 -7.402 -11.842 1.00 91.62 164 HIS A N 1
ATOM 1244 C CA . HIS A 1 164 ? 0.137 -8.207 -12.996 1.00 91.62 164 HIS A CA 1
ATOM 1245 C C . HIS A 1 164 ? 1.401 -7.680 -13.693 1.00 91.62 164 HIS A C 1
ATOM 1247 O O . HIS A 1 164 ? 1.846 -8.255 -14.686 1.00 91.62 164 HIS A O 1
ATOM 1253 N N . ALA A 1 165 ? 2.019 -6.608 -13.179 1.00 91.69 165 ALA A N 1
ATOM 1254 C CA . ALA A 1 165 ? 3.204 -5.992 -13.778 1.00 91.69 165 ALA A CA 1
ATOM 1255 C C . ALA A 1 165 ? 4.374 -6.974 -13.946 1.00 91.69 165 ALA A C 1
ATOM 1257 O O . ALA A 1 165 ? 5.041 -6.954 -14.981 1.00 91.69 165 ALA A O 1
ATOM 1258 N N . VAL A 1 166 ? 4.593 -7.859 -12.966 1.00 90.94 166 VAL A N 1
ATOM 1259 C CA . VAL A 1 166 ? 5.653 -8.879 -13.027 1.00 90.94 166 VAL A CA 1
ATOM 1260 C C . VAL A 1 166 ? 5.353 -9.899 -14.121 1.00 90.94 166 VAL A C 1
ATOM 1262 O O . VAL A 1 166 ? 6.202 -10.132 -14.977 1.00 90.94 166 VAL A O 1
ATOM 1265 N N . LEU A 1 167 ? 4.133 -10.446 -14.142 1.00 90.31 167 LEU A N 1
ATOM 1266 C CA . LEU A 1 167 ? 3.708 -11.437 -15.134 1.00 90.31 167 LEU A CA 1
ATOM 1267 C C . LEU A 1 167 ? 3.852 -10.895 -16.562 1.00 90.31 167 LEU A C 1
ATOM 1269 O O . LEU A 1 167 ? 4.464 -11.530 -17.420 1.00 90.31 167 LEU A O 1
ATOM 1273 N N . VAL A 1 168 ? 3.349 -9.682 -16.804 1.00 90.38 168 VAL A N 1
ATOM 1274 C CA . VAL A 1 168 ? 3.460 -9.015 -18.107 1.00 90.38 168 VAL A CA 1
ATOM 1275 C C . VAL A 1 168 ? 4.914 -8.707 -18.457 1.00 90.38 168 VAL A C 1
ATOM 1277 O O . VAL A 1 168 ? 5.315 -8.866 -19.610 1.00 90.38 168 VAL A O 1
ATOM 1280 N N . GLY A 1 169 ? 5.723 -8.295 -17.480 1.00 89.62 169 GLY A N 1
ATOM 1281 C CA . GLY A 1 169 ? 7.159 -8.096 -17.661 1.00 89.62 169 GLY A CA 1
ATOM 1282 C C . GLY A 1 169 ? 7.859 -9.370 -18.131 1.00 89.62 169 GLY A C 1
ATOM 1283 O O . GLY A 1 169 ? 8.562 -9.337 -19.137 1.00 89.62 169 GLY A O 1
ATOM 1284 N N . MET A 1 170 ? 7.601 -10.498 -17.465 1.00 90.06 170 MET A N 1
ATOM 1285 C CA . MET A 1 170 ? 8.164 -11.804 -17.825 1.00 90.06 170 MET A CA 1
ATOM 1286 C C . MET A 1 170 ? 7.741 -12.239 -19.232 1.00 90.06 170 MET A C 1
ATOM 1288 O O . MET A 1 170 ? 8.595 -12.610 -20.036 1.00 90.06 170 MET A O 1
ATOM 1292 N N . ALA A 1 171 ? 6.452 -12.119 -19.568 1.00 88.88 171 ALA A N 1
ATOM 1293 C CA . ALA A 1 171 ? 5.945 -12.444 -20.902 1.00 88.88 171 ALA A CA 1
ATOM 1294 C C . ALA A 1 171 ? 6.612 -11.596 -22.001 1.00 88.88 171 ALA A C 1
ATOM 1296 O O . ALA A 1 171 ? 6.975 -12.103 -23.065 1.00 88.88 171 ALA A O 1
ATOM 1297 N N . ARG A 1 172 ? 6.828 -10.301 -21.734 1.00 87.44 172 ARG A N 1
ATOM 1298 C CA . ARG A 1 172 ? 7.515 -9.391 -22.660 1.00 87.44 172 ARG A CA 1
ATOM 1299 C C . ARG A 1 172 ? 8.992 -9.725 -22.825 1.00 87.44 172 ARG A C 1
ATOM 1301 O O . ARG A 1 172 ? 9.484 -9.620 -23.945 1.00 87.44 172 ARG A O 1
ATOM 1308 N N . THR A 1 173 ? 9.683 -10.097 -21.750 1.00 88.69 173 THR A N 1
ATOM 1309 C CA . THR A 1 173 ? 11.087 -10.527 -21.816 1.00 88.69 173 THR A CA 1
ATOM 1310 C C . THR A 1 173 ? 11.208 -11.798 -22.648 1.00 88.69 173 THR A C 1
ATOM 1312 O O . THR A 1 173 ? 11.899 -11.784 -23.657 1.00 88.69 173 THR A O 1
ATOM 1315 N N . CYS A 1 174 ? 10.411 -12.827 -22.353 1.00 87.75 174 CYS A N 1
ATOM 1316 C CA . CYS A 1 174 ? 10.406 -14.069 -23.130 1.00 87.75 174 CYS A CA 1
ATOM 1317 C C . CYS A 1 174 ? 10.092 -13.833 -24.623 1.00 87.75 174 CYS A C 1
ATOM 1319 O O . CYS A 1 174 ? 10.745 -14.388 -25.509 1.00 87.75 174 CYS A O 1
ATOM 1321 N N . SER A 1 175 ? 9.137 -12.945 -24.926 1.00 85.56 175 SER A N 1
ATOM 1322 C CA . SER A 1 175 ? 8.801 -12.581 -26.311 1.00 85.56 175 SER A CA 1
ATOM 1323 C C . SER A 1 175 ? 9.929 -11.836 -27.035 1.00 85.56 175 SER A C 1
ATOM 1325 O O . SER A 1 175 ? 10.021 -11.913 -28.259 1.00 85.56 175 SER A O 1
ATOM 1327 N N . ARG A 1 176 ? 10.756 -11.070 -26.312 1.00 85.12 176 ARG A N 1
ATOM 1328 C CA . ARG A 1 176 ? 11.940 -10.402 -26.872 1.00 85.12 176 ARG A CA 1
ATOM 1329 C C . ARG A 1 176 ? 13.031 -11.417 -27.169 1.00 85.12 176 ARG A C 1
ATOM 1331 O O . ARG A 1 176 ? 13.486 -11.449 -28.305 1.00 85.12 176 ARG A O 1
ATOM 1338 N N . ASP A 1 177 ? 13.331 -12.291 -26.214 1.00 83.69 177 ASP A N 1
ATOM 1339 C CA . ASP A 1 177 ? 14.344 -13.338 -26.367 1.00 83.69 177 ASP A CA 1
ATOM 1340 C C . ASP A 1 177 ? 14.004 -14.253 -27.556 1.00 83.69 177 ASP A C 1
ATOM 1342 O O . ASP A 1 177 ? 14.847 -14.533 -28.402 1.00 83.69 177 ASP A O 1
ATOM 1346 N N . THR A 1 178 ? 12.729 -14.630 -27.709 1.00 80.56 178 THR A N 1
ATOM 1347 C CA . THR A 1 178 ? 12.270 -15.440 -28.853 1.00 80.56 178 THR A CA 1
ATOM 1348 C C . THR A 1 178 ? 12.450 -14.718 -30.194 1.00 80.56 178 THR A C 1
ATOM 1350 O O . THR A 1 178 ? 12.823 -15.339 -31.187 1.00 80.56 178 THR A O 1
ATOM 1353 N N . LYS A 1 179 ? 12.197 -13.402 -30.251 1.00 78.19 179 LYS A N 1
ATOM 1354 C CA . LYS A 1 179 ? 12.415 -12.606 -31.472 1.00 78.19 179 LYS A CA 1
ATOM 1355 C C . LYS A 1 179 ? 13.894 -12.450 -31.797 1.00 78.19 179 LYS A C 1
ATOM 1357 O O . LYS A 1 179 ? 14.245 -12.476 -32.971 1.00 78.19 179 LYS A O 1
ATOM 1362 N N . GLU A 1 180 ? 14.741 -12.281 -30.785 1.00 74.81 180 GLU A N 1
ATOM 1363 C CA . GLU A 1 180 ? 16.191 -12.244 -30.968 1.00 74.81 180 GLU A CA 1
ATOM 1364 C C . GLU A 1 180 ? 16.684 -13.577 -31.537 1.00 74.81 180 GLU A C 1
ATOM 1366 O O . GLU A 1 180 ? 17.337 -13.571 -32.575 1.00 74.81 180 GLU A O 1
ATOM 1371 N N . LEU A 1 181 ? 16.260 -14.712 -30.972 1.00 70.12 181 LEU A N 1
ATOM 1372 C CA . LEU A 1 181 ? 16.579 -16.048 -31.496 1.00 70.12 181 LEU A CA 1
ATOM 1373 C C . LEU A 1 181 ? 16.116 -16.245 -32.951 1.00 70.12 181 LEU A C 1
ATOM 1375 O O . LEU A 1 181 ? 16.892 -16.703 -33.785 1.00 70.12 181 LEU A O 1
ATOM 1379 N N . GLN A 1 182 ? 14.891 -15.833 -33.293 1.00 71.00 182 GLN A N 1
ATOM 1380 C CA . GLN A 1 182 ? 14.399 -15.896 -34.678 1.00 71.00 182 GLN A CA 1
ATOM 1381 C C . GLN A 1 182 ? 15.175 -14.986 -35.638 1.00 71.00 182 GLN A C 1
ATOM 1383 O O . GLN A 1 182 ? 15.297 -15.301 -36.822 1.00 71.00 182 GLN A O 1
ATOM 1388 N N . ASN A 1 183 ? 15.663 -13.837 -35.165 1.00 68.94 183 ASN A N 1
ATOM 1389 C CA . ASN A 1 183 ? 16.501 -12.956 -35.972 1.00 68.94 183 ASN A CA 1
ATOM 1390 C C . ASN A 1 183 ? 17.892 -13.568 -36.195 1.00 68.94 183 ASN A C 1
ATOM 1392 O O . ASN A 1 183 ? 18.378 -13.505 -37.322 1.00 68.94 183 ASN A O 1
ATOM 1396 N N . PHE A 1 184 ? 18.476 -14.226 -35.186 1.00 63.72 184 PHE A N 1
ATOM 1397 C CA . PHE A 1 184 ? 19.730 -14.973 -35.334 1.00 63.72 184 PHE A CA 1
ATOM 1398 C C . PHE A 1 184 ? 19.599 -16.118 -36.357 1.00 63.72 184 PHE A C 1
ATOM 1400 O O . PHE A 1 184 ? 20.408 -16.209 -37.277 1.00 63.72 184 PHE A O 1
ATOM 1407 N N . GLU A 1 185 ? 18.534 -16.928 -36.298 1.00 64.06 185 GLU A N 1
ATOM 1408 C CA . GLU A 1 185 ? 18.301 -17.998 -37.289 1.00 64.06 185 GLU A CA 1
ATOM 1409 C C . GLU A 1 185 ? 18.099 -17.460 -38.720 1.00 64.06 185 GLU A C 1
ATOM 1411 O O . GLU A 1 185 ? 18.528 -18.078 -39.699 1.00 64.06 185 GLU A O 1
ATOM 1416 N N . LYS A 1 186 ? 17.464 -16.290 -38.872 1.00 60.03 186 LYS A N 1
ATOM 1417 C CA . LYS A 1 186 ? 17.288 -15.632 -40.180 1.00 60.03 186 LYS A CA 1
ATOM 1418 C C . LYS A 1 186 ? 18.585 -15.041 -40.735 1.00 60.03 186 LYS A C 1
ATOM 1420 O O . LYS A 1 186 ? 18.748 -15.004 -41.953 1.00 60.03 186 LYS A O 1
ATOM 1425 N N . GLU A 1 187 ? 19.500 -14.584 -39.883 1.00 57.69 187 GLU A N 1
ATOM 1426 C CA . GLU A 1 187 ? 20.824 -14.116 -40.312 1.00 57.69 187 GLU A CA 1
ATOM 1427 C C . GLU A 1 187 ? 21.726 -15.264 -40.784 1.00 57.69 187 GLU A C 1
ATOM 1429 O O . GLU A 1 187 ? 22.458 -15.089 -41.763 1.00 57.69 187 GLU A O 1
ATOM 1434 N N . ASP A 1 188 ? 21.632 -16.440 -40.156 1.00 55.62 188 ASP A N 1
ATOM 1435 C CA . ASP A 1 188 ? 22.404 -17.628 -40.545 1.00 55.62 188 ASP A CA 1
ATOM 1436 C C . ASP A 1 188 ? 21.848 -18.330 -41.795 1.00 55.62 188 ASP A C 1
ATOM 1438 O O . ASP A 1 188 ? 22.603 -18.907 -42.578 1.00 55.62 188 ASP A O 1
ATOM 1442 N N . THR A 1 189 ? 20.539 -18.236 -42.043 1.00 56.59 189 THR A N 1
ATOM 1443 C CA . THR A 1 189 ? 19.898 -18.816 -43.239 1.00 56.59 189 THR A CA 1
ATOM 1444 C C . THR A 1 189 ? 19.945 -17.912 -44.475 1.00 56.59 189 THR A C 1
ATOM 1446 O O . THR A 1 189 ? 19.511 -18.336 -45.546 1.00 56.59 189 THR A O 1
ATOM 1449 N N . ASN A 1 190 ? 20.495 -16.692 -44.383 1.00 50.47 190 ASN A N 1
ATOM 1450 C CA . ASN A 1 190 ? 20.565 -15.763 -45.513 1.00 50.47 190 ASN A CA 1
ATOM 1451 C C . ASN A 1 190 ? 21.733 -16.120 -46.473 1.00 50.47 190 ASN A C 1
ATOM 1453 O O . ASN A 1 190 ? 22.906 -15.910 -46.137 1.00 50.47 190 ASN A O 1
ATOM 1457 N N . PRO A 1 191 ? 21.467 -16.611 -47.703 1.00 55.00 191 PRO A N 1
ATOM 1458 C CA . PRO A 1 191 ? 22.481 -17.149 -48.620 1.00 55.00 191 PRO A CA 1
ATOM 1459 C C . PRO A 1 191 ? 23.376 -16.082 -49.275 1.00 55.00 191 PRO A C 1
ATOM 1461 O O . PRO A 1 191 ? 24.180 -16.396 -50.151 1.00 55.00 191 PRO A O 1
ATOM 1464 N N . THR A 1 192 ? 23.274 -14.817 -48.882 1.00 58.00 192 THR A N 1
ATOM 1465 C CA . THR A 1 192 ? 24.185 -13.743 -49.306 1.00 58.00 192 THR A CA 1
ATOM 1466 C C . THR A 1 192 ? 25.350 -13.537 -48.333 1.00 58.00 192 THR A C 1
ATOM 1468 O O . THR A 1 192 ? 26.408 -13.074 -48.757 1.00 58.00 192 THR A O 1
ATOM 1471 N N . ASN A 1 193 ? 25.220 -13.951 -47.066 1.00 57.50 193 ASN A N 1
ATOM 1472 C CA . ASN A 1 193 ? 26.209 -13.670 -46.015 1.00 57.50 193 ASN A CA 1
ATOM 1473 C C . ASN A 1 193 ? 27.388 -14.670 -45.975 1.00 57.50 193 ASN A C 1
ATOM 1475 O O . ASN A 1 193 ? 28.484 -14.329 -45.528 1.00 57.50 193 ASN A O 1
ATOM 1479 N N . TRP A 1 194 ? 27.212 -15.895 -46.489 1.00 63.81 194 TRP A N 1
ATOM 1480 C CA . TRP A 1 194 ? 28.274 -16.919 -46.506 1.00 63.81 194 TRP A CA 1
ATOM 1481 C C . TRP A 1 194 ? 29.427 -16.587 -47.466 1.00 63.81 194 TRP A C 1
ATOM 1483 O O . TRP A 1 194 ? 30.581 -16.880 -47.162 1.00 63.81 194 TRP A O 1
ATOM 1493 N N . ARG A 1 195 ? 29.148 -15.924 -48.600 1.00 65.25 195 ARG A N 1
ATOM 1494 C CA . ARG A 1 195 ? 30.182 -15.517 -49.571 1.00 65.25 195 ARG A CA 1
ATOM 1495 C C . ARG A 1 195 ? 31.114 -14.442 -49.011 1.00 65.25 195 ARG A C 1
ATOM 1497 O O . ARG A 1 195 ? 32.316 -14.498 -49.256 1.00 65.25 195 ARG A O 1
ATOM 1504 N N . GLY A 1 196 ? 30.568 -13.506 -48.231 1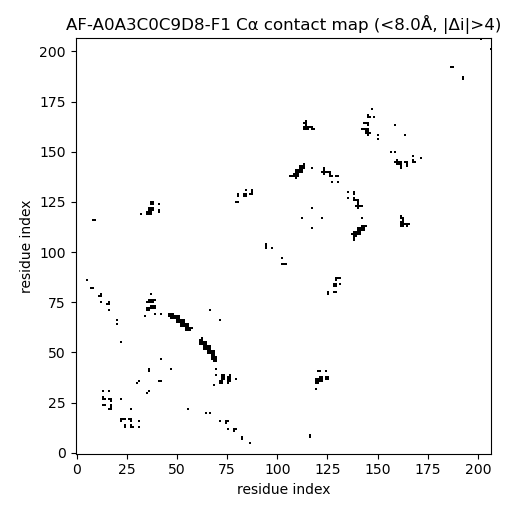.00 66.81 196 GLY A N 1
ATOM 1505 C CA . GLY A 1 196 ? 31.348 -12.475 -47.542 1.00 66.81 196 GLY A CA 1
ATOM 1506 C C . GLY A 1 196 ? 32.245 -13.063 -46.452 1.00 66.81 196 GLY A C 1
ATOM 1507 O O . GLY A 1 196 ? 33.447 -12.812 -46.448 1.00 66.81 196 GLY A O 1
ATOM 1508 N N . LYS A 1 197 ? 31.689 -13.929 -45.592 1.00 66.50 197 LYS A N 1
ATOM 1509 C CA . LYS A 1 197 ? 32.446 -14.600 -44.519 1.00 66.50 197 LYS A CA 1
ATOM 1510 C C . LYS A 1 197 ? 33.545 -15.532 -45.057 1.00 66.50 197 LYS A C 1
ATOM 1512 O O . LYS A 1 197 ? 34.629 -15.579 -44.485 1.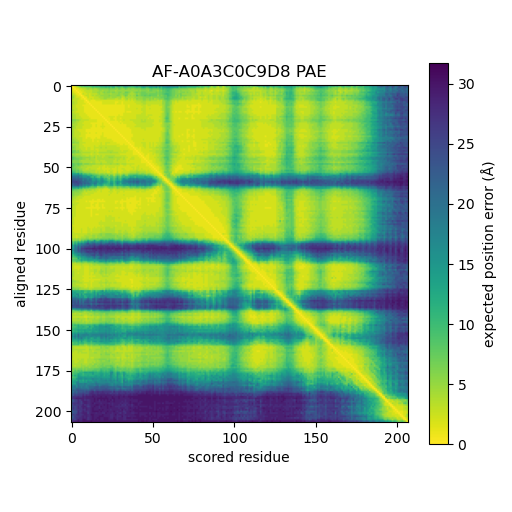00 66.50 197 LYS A O 1
ATOM 1517 N N . PHE A 1 198 ? 33.309 -16.226 -46.175 1.00 72.88 198 PHE A N 1
ATOM 1518 C CA . PHE A 1 198 ? 34.313 -17.092 -46.809 1.00 72.88 198 PHE A CA 1
ATOM 1519 C C . PHE A 1 198 ? 35.473 -16.300 -47.430 1.00 72.88 198 PHE A C 1
ATOM 1521 O O . PHE A 1 198 ? 36.630 -16.668 -47.251 1.00 72.88 198 PHE A O 1
ATOM 1528 N N . SER A 1 199 ? 35.178 -15.185 -48.110 1.00 73.50 199 SER A N 1
ATOM 1529 C CA . SER A 1 199 ? 36.209 -14.287 -48.653 1.00 73.50 199 SER A CA 1
ATOM 1530 C C . SER A 1 199 ? 37.128 -13.736 -47.561 1.00 73.50 199 SER A C 1
ATOM 1532 O O . SER A 1 199 ? 38.327 -13.606 -47.788 1.00 73.50 199 SER A O 1
ATOM 1534 N N . GLN A 1 200 ? 36.566 -13.395 -46.400 1.00 74.94 200 GLN A N 1
ATOM 1535 C CA . GLN A 1 200 ? 37.322 -12.876 -45.260 1.00 74.94 200 GLN A CA 1
ATOM 1536 C C . GLN A 1 200 ? 38.195 -13.966 -44.629 1.00 74.94 200 GLN A C 1
ATOM 1538 O O . GLN A 1 200 ? 39.397 -13.783 -44.485 1.00 74.94 200 GLN A O 1
ATOM 1543 N N . TRP A 1 201 ? 37.615 -15.141 -44.366 1.00 81.00 201 TRP A N 1
ATOM 1544 C CA . TRP A 1 201 ? 38.343 -16.292 -43.829 1.00 81.00 201 TRP A CA 1
ATOM 1545 C C . TRP A 1 201 ? 39.497 -16.756 -44.734 1.00 81.00 201 TRP A C 1
ATOM 1547 O O . TRP A 1 201 ? 40.536 -17.182 -44.231 1.00 81.00 201 TRP A O 1
ATOM 1557 N N . TRP A 1 202 ? 39.326 -16.683 -46.059 1.00 76.62 202 TRP A N 1
ATOM 1558 C CA . TRP A 1 202 ? 40.360 -17.090 -47.011 1.00 76.62 202 TRP A CA 1
ATOM 1559 C C . TRP A 1 202 ? 41.533 -16.105 -47.050 1.00 76.62 202 TRP A C 1
ATOM 1561 O O . TRP A 1 202 ? 42.678 -16.542 -47.028 1.00 76.62 202 TRP A O 1
ATOM 1571 N N . ASN A 1 203 ? 41.267 -14.795 -47.026 1.00 80.50 203 ASN A N 1
ATOM 1572 C CA . ASN A 1 203 ? 42.330 -13.790 -46.940 1.00 80.50 203 ASN A CA 1
ATOM 1573 C C . ASN A 1 203 ? 43.101 -13.879 -45.616 1.00 80.50 203 ASN A C 1
ATOM 1575 O O . ASN A 1 203 ? 44.316 -13.756 -45.628 1.00 80.50 203 ASN A O 1
ATOM 1579 N N . ASP A 1 204 ? 42.430 -14.157 -44.498 1.00 78.31 204 ASP A N 1
ATOM 1580 C CA . ASP A 1 204 ? 43.099 -14.245 -43.194 1.00 78.31 204 ASP A CA 1
ATOM 1581 C C . ASP A 1 204 ? 43.972 -15.509 -43.032 1.00 78.31 204 ASP A C 1
ATOM 1583 O O . ASP A 1 204 ? 44.843 -15.541 -42.165 1.00 78.31 204 ASP A O 1
ATOM 1587 N N . ASN A 1 205 ? 43.747 -16.562 -43.834 1.00 70.06 205 ASN A N 1
ATOM 1588 C CA . ASN A 1 205 ? 44.503 -17.825 -43.751 1.00 70.06 205 ASN A CA 1
ATOM 1589 C C . ASN A 1 205 ? 45.471 -18.070 -44.918 1.00 70.06 205 ASN A C 1
ATOM 1591 O O . ASN A 1 205 ? 46.356 -18.916 -44.788 1.00 70.06 205 ASN A O 1
ATOM 1595 N N . PHE A 1 206 ? 45.290 -17.397 -46.057 1.00 70.06 206 PHE A N 1
ATOM 1596 C CA . PHE A 1 206 ? 46.050 -17.668 -47.283 1.00 70.06 206 PHE A CA 1
ATOM 1597 C C . PHE A 1 206 ? 46.663 -16.424 -47.958 1.00 70.06 206 PHE A C 1
ATOM 1599 O O . PHE A 1 206 ? 47.271 -16.586 -49.019 1.00 70.06 206 PHE A O 1
ATOM 1606 N N . ALA A 1 207 ? 46.549 -15.222 -47.373 1.00 56.19 207 ALA A N 1
ATOM 1607 C CA . ALA A 1 207 ? 47.321 -14.029 -47.760 1.00 56.19 207 ALA A CA 1
ATOM 1608 C C 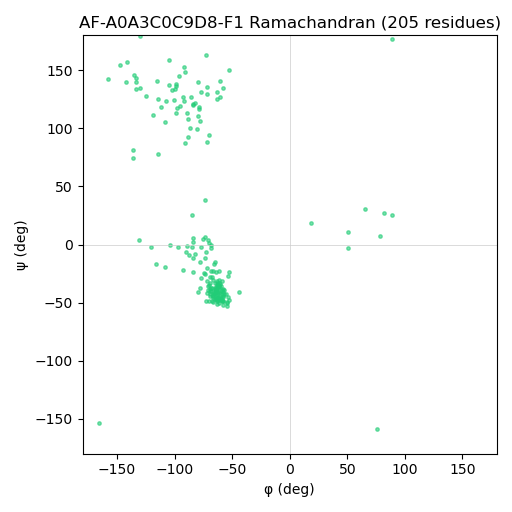. ALA A 1 207 ? 48.399 -13.707 -46.713 1.00 56.19 207 ALA A C 1
ATOM 1610 O O . ALA A 1 207 ? 49.469 -13.204 -47.127 1.00 56.19 207 ALA A O 1
#

Sequence (207 aa):
MLTFGIDRGGEMITQYISKCFGLPRDTAEQLKIQYGCATPDALTEEERSLVITVRQNDVESSTEVQVGMVTLATYINRQFSEIFRMVSDRIGRLLNEGRNSSLQLTLSAGFVITGGVAKTRGIEKLAPFINGNGNPAAVKISVGLPRGVLVDPADHVRIDSPEHAVLVGMARTCSRDTKELQNFEKEDTNPTNWRGKFSQWWNDNFA

Radius of gyration: 25.79 Å; Cα contacts (8 Å, |Δi|>4): 214; chains: 1; bounding box: 66×40×72 Å

Solvent-accessible surface area (backbone atoms only — not comparable to full-atom values): 12207 Å² total; per-residue (Å²): 134,94,81,84,87,72,101,70,57,66,65,57,48,24,52,48,49,11,66,76,67,74,40,57,61,69,60,21,42,50,48,45,72,76,68,41,27,37,34,56,88,64,53,53,77,71,48,54,72,37,67,46,76,46,78,42,86,50,101,88,50,79,48,77,44,78,44,42,42,45,58,52,8,48,56,44,24,54,49,49,41,50,52,36,36,52,52,37,53,50,52,53,49,56,50,60,72,33,70,90,50,95,61,83,82,73,67,80,85,39,47,74,41,53,32,67,68,50,70,39,46,44,51,52,74,52,39,68,46,48,53,90,67,93,62,91,79,75,54,48,45,40,76,42,58,44,79,94,75,89,72,67,82,87,70,75,72,80,58,69,41,25,54,41,31,62,60,51,48,52,54,52,50,55,56,47,55,53,50,51,52,54,49,53,54,52,59,73,68,38,87,71,54,59,63,57,54,49,55,51,56,47,49,77,75,74,110

Secondary structure (DSSP, 8-state):
------S-SHHHHHHHHHHHHT--HHHHHHHHHHH-BS-GGGS-HHHHH-EEEEEEE-SS-EEEEEEEHHHHHHHHHHHHHHHHHHHHHHHHHHHHHGGGTT-----TT-EEE-SGGGGSBTGGGGGGGG--SS--S---EEEPPP-S----GGG-----SGGGHHHHHHHHHHHHHHHHHHHHHHHHS-TTHHHHHHHHHHHHHH-